Protein AF-A0A6N2U8P3-F1 (afdb_monomer_lite)

Foldseek 3Di:
DPPPDFADDPRDTPPVLLVVLLVLLLVVQCVVVVDDSVVSNVLLCPDPLNVVSRVPHVVSSVDDSLVSNLVSVQRVQVVVVVPDPDPKDKAKKKAKALDAPQQDDFDDDPFAFLQGTFGKIWSRQVVRLCNQPVPHQKMKIWMWIFIDDPPFQEAEDAFPAPVSLVNSLCRRVVHHDDGQKYKFFHCDPVSVVLSVCVNVVNDDNVRSCVVRVPDDGDIMMTGDDPVNSVRIHTDDMDMHGDPPD

Structure (mmCIF, N/CA/C/O backbone):
data_AF-A0A6N2U8P3-F1
#
_entry.id   AF-A0A6N2U8P3-F1
#
loop_
_atom_site.group_PDB
_atom_site.id
_atom_site.type_symbol
_atom_site.label_atom_id
_atom_site.label_alt_id
_atom_site.label_comp_id
_atom_site.label_asym_id
_atom_site.label_entity_id
_atom_site.label_seq_id
_atom_site.pdbx_PDB_ins_code
_atom_site.Cartn_x
_atom_site.Cartn_y
_atom_site.Cartn_z
_atom_site.occupancy
_atom_site.B_iso_or_equiv
_atom_site.auth_seq_id
_atom_site.auth_comp_id
_atom_site.auth_asym_id
_atom_site.auth_atom_id
_atom_site.pdbx_PDB_model_num
ATOM 1 N N . MET A 1 1 ? 20.144 24.584 -14.882 1.00 43.03 1 MET A N 1
ATOM 2 C CA . MET A 1 1 ? 20.633 25.348 -13.713 1.00 43.03 1 MET A CA 1
ATOM 3 C C . MET A 1 1 ? 19.587 25.212 -12.625 1.00 43.03 1 MET A C 1
ATOM 5 O O . MET A 1 1 ? 18.437 25.532 -12.898 1.00 43.03 1 MET A O 1
ATOM 9 N N . MET A 1 2 ? 19.937 24.685 -11.449 1.00 50.03 2 MET A N 1
ATOM 10 C CA . MET A 1 2 ? 19.060 24.809 -10.280 1.00 50.03 2 MET A CA 1
ATOM 11 C C . MET A 1 2 ? 18.906 26.307 -9.996 1.00 50.03 2 MET A C 1
ATOM 13 O O . MET A 1 2 ? 19.908 27.004 -9.877 1.00 50.03 2 MET A O 1
ATOM 17 N N . SER A 1 3 ? 17.675 26.816 -10.004 1.00 53.84 3 SER A N 1
ATOM 18 C CA . SER A 1 3 ? 17.395 28.207 -9.643 1.00 53.84 3 SER A CA 1
ATOM 19 C C . SER A 1 3 ? 17.841 28.468 -8.205 1.00 53.84 3 SER A C 1
ATOM 21 O O . SER A 1 3 ? 17.646 27.579 -7.379 1.00 53.84 3 SER A O 1
ATOM 23 N N . ASP A 1 4 ? 18.299 29.681 -7.882 1.00 66.94 4 ASP A N 1
ATOM 24 C CA . ASP A 1 4 ? 18.553 30.174 -6.511 1.00 66.94 4 ASP A CA 1
ATOM 25 C C . ASP A 1 4 ? 17.250 30.334 -5.691 1.00 66.94 4 ASP A C 1
ATOM 27 O O . ASP A 1 4 ? 16.990 31.351 -5.044 1.00 66.94 4 ASP A O 1
ATOM 31 N N . LYS A 1 5 ? 16.358 29.344 -5.755 1.00 83.94 5 LYS A N 1
ATOM 32 C CA . LYS A 1 5 ? 15.083 29.344 -5.048 1.00 83.94 5 LYS A CA 1
ATOM 33 C C . LYS A 1 5 ? 15.359 29.014 -3.587 1.00 83.94 5 LYS A C 1
ATOM 35 O O . LYS A 1 5 ? 15.960 27.990 -3.267 1.00 83.94 5 LYS A O 1
ATOM 40 N N . LYS A 1 6 ? 14.929 29.906 -2.701 1.00 91.50 6 LYS A N 1
ATOM 41 C CA . LYS A 1 6 ? 15.032 29.714 -1.258 1.00 91.50 6 LYS A CA 1
ATOM 42 C C . LYS A 1 6 ? 13.763 29.044 -0.743 1.00 91.50 6 LYS A C 1
ATOM 44 O O . LYS A 1 6 ? 12.667 29.527 -1.022 1.00 91.50 6 LYS A O 1
ATOM 49 N N . TYR A 1 7 ? 13.916 27.967 0.015 1.00 92.94 7 TYR A N 1
ATOM 50 C CA . TYR A 1 7 ? 12.819 27.243 0.653 1.00 92.94 7 TYR A CA 1
ATOM 51 C C . TYR A 1 7 ? 12.840 27.497 2.158 1.00 92.94 7 TYR A C 1
ATOM 53 O O . TYR A 1 7 ? 13.886 27.378 2.798 1.00 92.94 7 TYR A O 1
ATOM 61 N N . LEU A 1 8 ? 1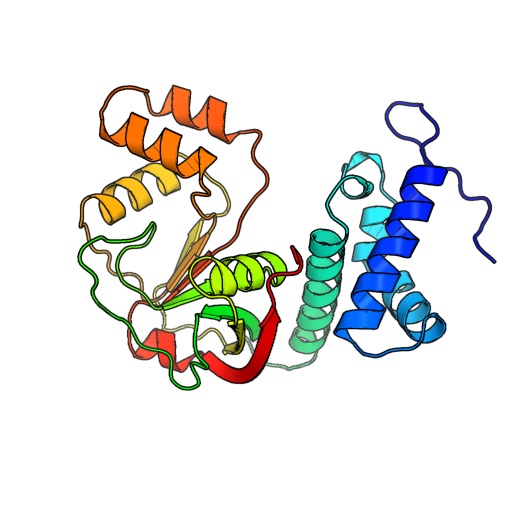1.687 27.862 2.721 1.00 92.88 8 LEU A N 1
ATOM 62 C CA . LEU A 1 8 ? 11.542 28.191 4.137 1.00 92.88 8 LEU A CA 1
ATOM 63 C C . LEU A 1 8 ? 10.530 27.259 4.800 1.00 92.88 8 LEU A C 1
ATOM 65 O O . LEU A 1 8 ? 9.499 26.976 4.208 1.00 92.88 8 LEU A O 1
ATOM 69 N N . PHE A 1 9 ? 10.797 26.828 6.030 1.00 90.69 9 PHE A N 1
ATOM 70 C CA . PHE A 1 9 ? 9.829 26.127 6.876 1.00 90.69 9 PHE A CA 1
ATOM 71 C C . PHE A 1 9 ? 9.933 26.668 8.297 1.00 90.69 9 PHE A C 1
ATOM 73 O O . PHE A 1 9 ? 11.033 26.722 8.860 1.00 90.69 9 PHE A O 1
ATOM 80 N N . ASN A 1 10 ? 8.817 27.130 8.869 1.00 90.81 10 ASN A N 1
ATOM 81 C CA . ASN A 1 10 ? 8.803 27.811 10.172 1.00 90.81 10 ASN A CA 1
ATOM 82 C C . ASN A 1 10 ? 9.857 28.939 10.276 1.00 90.81 10 ASN A C 1
ATOM 84 O O . ASN A 1 10 ? 10.543 29.093 11.288 1.00 90.81 10 ASN A O 1
ATOM 88 N N . GLY A 1 11 ? 10.042 29.697 9.188 1.00 89.19 11 GLY A N 1
ATOM 89 C CA . GLY A 1 11 ? 11.006 30.802 9.101 1.00 89.19 11 GLY A CA 1
ATOM 90 C C . GLY A 1 11 ? 12.484 30.396 8.999 1.00 89.19 11 GLY A C 1
ATOM 91 O O . GLY A 1 11 ? 13.342 31.275 8.922 1.00 89.19 11 GLY A O 1
ATOM 92 N N . LYS A 1 12 ? 12.806 29.096 8.973 1.00 92.38 12 LYS A N 1
ATOM 93 C CA . LYS A 1 12 ? 14.173 28.585 8.786 1.00 92.38 12 LYS A CA 1
ATOM 94 C C . LYS A 1 12 ? 14.427 28.230 7.327 1.00 92.38 12 LYS A C 1
ATOM 96 O O . LYS A 1 12 ? 13.545 27.702 6.659 1.00 92.38 12 LYS A O 1
ATOM 101 N N . ASP A 1 13 ? 15.641 28.498 6.855 1.00 95.19 13 ASP A N 1
ATOM 102 C CA . ASP A 1 13 ? 16.089 28.078 5.527 1.00 95.19 13 ASP A CA 1
ATOM 103 C C . ASP A 1 13 ? 16.345 26.570 5.503 1.00 95.19 13 ASP A C 1
ATOM 105 O O . ASP A 1 13 ? 17.192 26.070 6.244 1.00 95.19 13 ASP A O 1
ATOM 109 N N . ILE A 1 14 ? 15.600 25.867 4.655 1.00 94.88 14 ILE A N 1
ATOM 110 C CA . ILE A 1 14 ? 15.698 24.419 4.444 1.00 94.88 14 ILE A CA 1
ATOM 111 C C . ILE A 1 14 ? 16.038 24.083 2.989 1.00 94.88 14 ILE A C 1
ATOM 113 O O . ILE A 1 14 ? 15.803 22.967 2.527 1.00 94.88 14 ILE A O 1
ATOM 117 N N . SER A 1 15 ? 16.589 25.041 2.238 1.00 94.44 15 SER A N 1
ATOM 118 C CA . SER A 1 15 ? 16.830 24.877 0.801 1.00 94.44 15 SER A CA 1
ATOM 119 C C . SER A 1 15 ? 17.694 23.658 0.495 1.00 94.44 15 SER A C 1
ATOM 121 O O . SER A 1 15 ? 17.372 22.889 -0.406 1.00 94.44 15 SER A O 1
ATOM 123 N N . ILE A 1 16 ? 18.744 23.425 1.289 1.00 92.94 16 ILE A N 1
ATOM 124 C CA . ILE A 1 16 ? 19.610 22.252 1.128 1.00 92.94 16 ILE A CA 1
ATOM 125 C C . ILE A 1 16 ? 18.844 20.935 1.310 1.00 92.94 16 ILE A C 1
ATOM 127 O O . ILE A 1 16 ? 19.039 20.019 0.517 1.00 92.94 16 ILE A O 1
ATOM 131 N N . ASN A 1 17 ? 17.940 20.851 2.291 1.00 93.31 17 ASN A N 1
ATOM 132 C CA . ASN A 1 17 ? 17.121 19.663 2.529 1.00 93.31 17 ASN A CA 1
ATOM 133 C C . ASN A 1 17 ? 16.214 19.384 1.331 1.00 93.31 17 ASN A C 1
ATOM 135 O O . ASN A 1 17 ? 16.187 18.263 0.836 1.00 93.31 17 ASN A O 1
ATOM 139 N N . VAL A 1 18 ? 15.547 20.418 0.816 1.00 94.06 18 VAL A N 1
ATOM 140 C CA . VAL A 1 18 ? 14.675 20.298 -0.359 1.00 94.06 18 VAL A CA 1
ATOM 141 C C . VAL A 1 18 ? 15.472 19.872 -1.598 1.00 94.06 18 VAL A C 1
ATOM 143 O O . VAL A 1 18 ? 15.042 18.975 -2.319 1.00 94.06 18 VAL A O 1
ATOM 146 N N . TYR A 1 19 ? 16.660 20.440 -1.839 1.00 94.06 19 TYR A N 1
ATOM 147 C CA . TYR A 1 19 ? 17.504 20.039 -2.975 1.00 94.06 19 TYR A CA 1
ATOM 148 C C . TYR A 1 19 ? 18.013 18.603 -2.869 1.00 94.06 19 TYR A C 1
ATOM 150 O O . TYR A 1 19 ? 18.023 17.883 -3.872 1.00 94.06 19 TYR A O 1
ATOM 158 N N . VAL A 1 20 ? 18.421 18.178 -1.671 1.00 93.75 20 VAL A N 1
ATOM 159 C CA . VAL A 1 20 ? 18.810 16.788 -1.416 1.00 93.75 20 VAL A CA 1
ATOM 160 C C . VAL A 1 20 ? 17.623 15.862 -1.666 1.00 93.75 20 VAL A C 1
ATOM 162 O O . VAL A 1 20 ? 17.788 14.881 -2.386 1.00 93.75 20 VAL A O 1
ATOM 165 N N . GLN A 1 21 ? 16.432 16.211 -1.172 1.00 95.56 21 GLN A N 1
ATOM 166 C CA . GLN A 1 21 ? 15.219 15.420 -1.369 1.00 95.56 21 GLN A CA 1
ATOM 167 C C . GLN A 1 21 ? 14.867 15.273 -2.853 1.00 95.56 21 GLN A C 1
ATOM 169 O O . GLN A 1 21 ? 14.666 14.155 -3.318 1.00 95.56 21 GLN A O 1
ATOM 174 N N . ILE A 1 22 ? 14.863 16.373 -3.618 1.00 95.69 22 ILE A N 1
ATOM 175 C CA . ILE A 1 22 ? 14.613 16.348 -5.070 1.00 95.69 22 ILE A CA 1
ATOM 176 C C . ILE A 1 22 ? 15.577 15.382 -5.757 1.00 95.69 22 ILE A C 1
ATOM 178 O O . ILE A 1 22 ? 15.149 14.547 -6.550 1.00 95.69 22 ILE A O 1
ATOM 182 N N . ARG A 1 23 ? 16.875 15.475 -5.447 1.00 95.81 23 ARG A N 1
ATOM 183 C CA . ARG A 1 23 ? 17.887 14.602 -6.049 1.00 95.81 23 ARG A CA 1
ATOM 184 C C . ARG A 1 23 ? 17.637 13.134 -5.705 1.00 95.81 23 ARG A C 1
ATOM 186 O O . ARG A 1 23 ? 17.746 12.291 -6.587 1.00 95.81 23 ARG A O 1
ATOM 193 N N . THR A 1 24 ? 17.301 12.830 -4.455 1.00 96.75 24 THR A N 1
ATOM 194 C CA . THR A 1 24 ? 17.041 11.448 -4.040 1.00 96.75 24 THR A CA 1
ATOM 195 C C . THR A 1 24 ? 15.785 10.887 -4.705 1.00 96.75 24 THR A C 1
ATOM 197 O O . THR A 1 24 ? 15.822 9.769 -5.201 1.00 96.75 24 THR A O 1
ATOM 200 N N . VAL A 1 25 ? 14.707 11.669 -4.820 1.00 97.00 25 VAL A N 1
ATOM 201 C CA . VAL A 1 25 ? 13.492 11.250 -5.544 1.00 97.00 25 VAL A CA 1
ATOM 202 C C . VAL A 1 25 ? 13.787 11.007 -7.027 1.00 97.00 25 VAL A C 1
ATOM 204 O O . VAL A 1 25 ? 13.335 10.013 -7.589 1.00 97.00 25 VAL A O 1
ATOM 207 N N . VAL A 1 26 ? 14.595 11.863 -7.661 1.00 97.19 26 VAL A N 1
ATOM 208 C CA . VAL A 1 26 ? 15.036 11.661 -9.052 1.00 97.19 26 VAL A CA 1
ATOM 209 C C . VAL A 1 26 ? 15.805 10.348 -9.207 1.00 97.19 26 VAL A C 1
ATOM 211 O O . VAL A 1 26 ? 15.548 9.630 -10.170 1.00 97.19 26 VAL A O 1
ATOM 214 N N . ASN A 1 27 ? 16.686 9.994 -8.267 1.00 96.62 27 ASN A N 1
ATOM 215 C CA . ASN A 1 27 ? 17.394 8.710 -8.306 1.00 96.62 27 ASN A CA 1
ATOM 216 C C . ASN A 1 27 ? 16.420 7.522 -8.241 1.00 96.62 27 ASN A C 1
ATOM 218 O O . ASN A 1 27 ? 16.509 6.628 -9.079 1.00 96.62 27 ASN A O 1
ATOM 222 N N . VAL A 1 28 ? 15.430 7.564 -7.341 1.00 95.44 28 VAL A N 1
ATOM 223 C CA . VAL A 1 28 ? 14.387 6.523 -7.253 1.00 95.44 28 VAL A CA 1
ATOM 224 C C . VAL A 1 28 ? 13.604 6.413 -8.570 1.00 95.44 28 VAL A C 1
ATOM 226 O O . VAL A 1 28 ? 13.308 5.317 -9.048 1.00 95.44 28 VAL A O 1
ATOM 229 N N . ILE A 1 29 ? 13.288 7.542 -9.214 1.00 95.81 29 ILE A N 1
ATOM 230 C CA . ILE A 1 29 ? 12.624 7.550 -10.527 1.00 95.81 29 ILE A CA 1
ATOM 231 C C . ILE A 1 29 ? 13.526 6.930 -11.601 1.00 95.81 29 ILE A C 1
ATOM 233 O O . ILE A 1 29 ? 13.036 6.140 -12.412 1.00 95.81 29 ILE A O 1
ATOM 237 N N . MET A 1 30 ? 14.821 7.260 -11.622 1.00 96.25 30 MET A N 1
ATOM 238 C CA . MET A 1 30 ? 15.787 6.680 -12.564 1.00 96.25 30 MET A CA 1
ATOM 239 C C . MET A 1 30 ? 15.846 5.160 -12.425 1.00 96.25 30 MET A C 1
ATOM 241 O O . MET A 1 30 ? 15.696 4.460 -13.423 1.00 96.25 30 MET A O 1
ATOM 245 N N . GLU A 1 31 ? 15.992 4.656 -11.201 1.00 92.12 31 GLU A N 1
ATOM 246 C CA . GLU A 1 31 ? 16.051 3.222 -10.902 1.00 92.12 31 GLU A CA 1
ATOM 247 C C . GLU A 1 31 ? 14.779 2.502 -11.367 1.00 92.12 31 GLU A C 1
ATOM 249 O O . GLU A 1 31 ? 14.839 1.520 -12.109 1.00 92.12 31 GLU A O 1
ATOM 254 N N . ARG A 1 32 ? 13.601 3.033 -11.023 1.00 89.31 32 ARG A N 1
ATOM 255 C CA . ARG A 1 32 ? 12.315 2.390 -11.343 1.00 89.31 32 ARG A CA 1
ATOM 256 C C . ARG A 1 32 ? 11.929 2.467 -12.820 1.00 89.31 32 ARG A C 1
ATOM 258 O O . ARG A 1 32 ? 11.156 1.638 -13.296 1.00 89.31 32 ARG A O 1
ATOM 265 N N . THR A 1 33 ? 12.420 3.467 -13.551 1.00 90.31 33 THR A N 1
ATOM 266 C CA . THR A 1 33 ? 12.067 3.675 -14.971 1.00 90.31 33 THR A CA 1
ATOM 267 C C . THR A 1 33 ? 13.179 3.314 -15.944 1.00 90.31 33 THR A C 1
ATOM 269 O O . THR A 1 33 ? 12.930 3.308 -17.150 1.00 90.31 33 THR A O 1
ATOM 272 N N . GLN A 1 34 ? 14.384 3.028 -15.441 1.00 91.81 34 GLN A N 1
ATOM 273 C CA . GLN A 1 34 ? 15.601 2.825 -16.232 1.00 91.81 34 GLN A CA 1
ATOM 274 C C . GLN A 1 34 ? 15.910 4.018 -17.160 1.00 91.81 34 GLN A C 1
ATOM 276 O O . GLN A 1 34 ? 16.474 3.859 -18.243 1.00 91.81 34 GLN A O 1
ATOM 281 N N . LYS A 1 35 ? 15.505 5.228 -16.751 1.00 93.56 35 LYS A N 1
ATOM 282 C CA . LYS A 1 35 ? 15.729 6.478 -17.488 1.00 93.56 35 LYS A CA 1
ATOM 283 C C . LYS A 1 35 ? 17.039 7.138 -17.094 1.00 93.56 35 LYS A C 1
ATOM 285 O O . LYS A 1 35 ? 17.529 6.985 -15.976 1.00 93.56 35 LYS A O 1
ATOM 290 N N . THR A 1 36 ? 17.579 7.940 -18.004 1.00 96.88 36 THR A N 1
ATOM 291 C CA . THR A 1 36 ? 18.720 8.803 -17.696 1.00 96.88 36 THR A CA 1
ATOM 292 C C . THR A 1 36 ? 18.334 9.880 -16.681 1.00 96.88 36 THR A C 1
ATOM 294 O O . THR A 1 36 ? 17.165 10.243 -16.542 1.00 96.88 36 THR A O 1
ATOM 297 N N . PHE A 1 37 ? 19.334 10.455 -16.008 1.00 95.00 37 PHE A N 1
ATOM 298 C CA . PHE A 1 37 ? 19.124 11.570 -15.081 1.00 95.00 37 PHE A CA 1
ATOM 299 C C . PHE A 1 37 ? 18.359 12.733 -15.724 1.00 95.00 37 PHE A C 1
ATOM 301 O O . PHE A 1 37 ? 17.442 13.274 -15.116 1.00 95.00 37 PHE A O 1
ATOM 308 N N . MET A 1 38 ? 18.701 13.096 -16.965 1.00 95.06 38 MET A N 1
ATOM 309 C CA . MET A 1 38 ? 18.046 14.208 -17.660 1.00 95.06 38 MET A CA 1
ATOM 310 C C . MET A 1 38 ? 16.566 13.930 -17.919 1.00 95.06 38 MET A C 1
ATOM 312 O O . MET A 1 38 ? 15.737 14.783 -17.619 1.00 95.06 38 MET A O 1
ATOM 316 N N . GLU A 1 39 ? 16.231 12.734 -18.401 1.00 95.50 39 GLU A N 1
ATOM 317 C CA . GLU A 1 39 ? 14.837 12.344 -18.626 1.00 95.50 39 GLU A CA 1
ATOM 318 C C . GLU A 1 39 ? 14.050 12.266 -17.311 1.00 95.50 39 GLU A C 1
ATOM 320 O O . GLU A 1 39 ? 12.898 12.685 -17.264 1.00 95.50 39 GLU A O 1
ATOM 325 N N . ALA A 1 40 ? 14.657 11.740 -16.239 1.00 96.25 40 ALA A N 1
ATOM 326 C CA . ALA A 1 40 ? 14.021 11.632 -14.927 1.00 96.25 40 ALA A CA 1
ATOM 327 C C . ALA A 1 40 ? 13.747 13.011 -14.301 1.00 96.25 40 ALA A C 1
ATOM 329 O O . ALA A 1 40 ? 12.667 13.235 -13.756 1.00 96.25 40 ALA A O 1
ATOM 330 N N . VAL A 1 41 ? 14.690 13.952 -14.418 1.00 95.31 41 VAL A N 1
ATOM 331 C CA . VAL A 1 41 ? 14.500 15.346 -13.986 1.00 95.31 41 VAL A CA 1
ATOM 332 C C . VAL A 1 41 ? 13.386 16.014 -14.778 1.00 95.31 41 VAL A C 1
ATOM 334 O O . VAL A 1 41 ? 12.523 16.644 -14.174 1.00 95.31 41 VAL A O 1
ATOM 337 N N . GLU A 1 42 ? 13.393 15.872 -16.103 1.00 94.81 42 GLU A N 1
ATOM 338 C CA . GLU A 1 42 ? 12.392 16.479 -16.984 1.00 94.81 42 GLU A CA 1
ATOM 339 C C . GLU A 1 42 ? 10.979 16.025 -16.601 1.00 94.81 42 GLU A C 1
ATOM 341 O O . GLU A 1 42 ? 10.122 16.852 -16.290 1.00 94.81 42 GLU A O 1
ATOM 346 N N . ILE A 1 43 ? 10.749 14.711 -16.493 1.00 94.38 43 ILE A N 1
ATOM 347 C CA . ILE A 1 43 ? 9.425 14.207 -16.111 1.00 94.38 43 ILE A CA 1
ATOM 348 C C . ILE A 1 43 ? 9.056 14.564 -14.667 1.00 94.38 43 ILE A C 1
ATOM 350 O O . ILE A 1 43 ? 7.884 14.807 -14.380 1.00 94.38 43 ILE A O 1
ATOM 354 N N . PHE A 1 44 ? 10.011 14.593 -13.739 1.00 96.44 44 PHE A N 1
ATOM 355 C CA . PHE A 1 44 ? 9.689 14.913 -12.354 1.00 96.44 44 PHE A CA 1
ATOM 356 C C . PHE A 1 44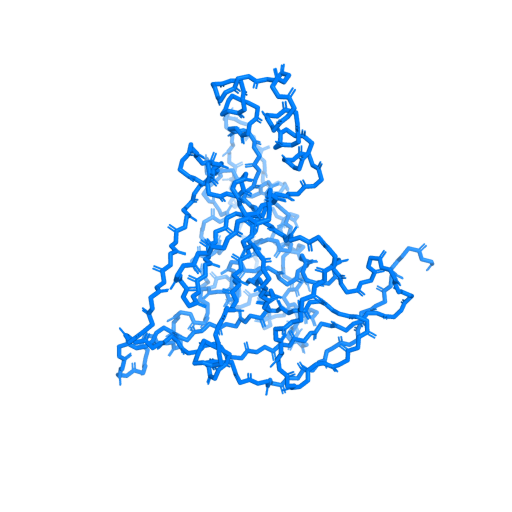 ? 9.327 16.391 -12.199 1.00 96.44 44 PHE A C 1
ATOM 358 O O . PHE A 1 44 ? 8.341 16.703 -11.541 1.00 96.44 44 PHE A O 1
ATOM 365 N N . TYR A 1 45 ? 10.058 17.303 -12.840 1.00 95.06 45 TYR A N 1
ATOM 366 C CA . TYR A 1 45 ? 9.851 18.747 -12.679 1.00 95.06 45 TYR A CA 1
ATOM 367 C C . TYR A 1 45 ? 8.510 19.229 -13.243 1.00 95.06 45 TYR A C 1
ATOM 369 O O . TYR A 1 45 ? 7.952 20.199 -12.731 1.00 95.06 45 TYR A O 1
ATOM 377 N N . ASP A 1 46 ? 7.968 18.521 -14.233 1.00 93.31 46 ASP A N 1
ATOM 378 C CA . ASP A 1 46 ? 6.647 18.802 -14.802 1.00 93.31 46 ASP A CA 1
ATOM 379 C C . ASP A 1 46 ? 5.477 18.279 -13.946 1.00 93.31 46 ASP A C 1
ATOM 381 O O . ASP A 1 46 ? 4.318 18.553 -14.258 1.00 93.31 46 ASP A O 1
ATOM 385 N N . SER A 1 47 ? 5.754 17.529 -12.874 1.00 94.88 47 SER A N 1
ATOM 386 C CA . SER A 1 47 ? 4.720 16.901 -12.043 1.00 94.88 47 SER A CA 1
ATOM 387 C C . SER A 1 47 ? 4.116 17.836 -10.991 1.00 94.88 47 SER A C 1
ATOM 389 O O . SER A 1 47 ? 4.771 18.735 -10.454 1.00 94.88 47 SER A O 1
ATOM 391 N N . GLU A 1 48 ? 2.858 17.595 -10.638 1.00 94.19 48 GLU A N 1
ATOM 392 C CA . GLU A 1 48 ? 2.204 18.182 -9.469 1.00 94.19 48 GLU A CA 1
ATOM 393 C C . GLU A 1 48 ? 2.888 17.744 -8.169 1.00 94.19 48 GLU A C 1
ATOM 395 O O . GLU A 1 48 ? 3.039 18.547 -7.253 1.00 94.19 48 GLU A O 1
ATOM 400 N N . THR A 1 49 ? 3.401 16.518 -8.115 1.00 94.81 49 THR A N 1
ATOM 401 C CA . THR A 1 49 ? 4.181 15.983 -6.993 1.00 94.81 49 THR A CA 1
ATOM 402 C C . THR A 1 49 ? 5.414 16.841 -6.711 1.00 94.81 49 THR A C 1
ATOM 404 O O . THR A 1 49 ? 5.676 17.198 -5.560 1.00 94.81 49 THR A O 1
ATOM 407 N N . TYR A 1 50 ? 6.147 17.249 -7.750 1.00 96.00 50 TYR A N 1
ATOM 408 C CA . TYR A 1 50 ? 7.266 18.179 -7.605 1.00 96.00 50 TYR A CA 1
ATOM 409 C C . TYR A 1 50 ? 6.811 19.540 -7.072 1.00 96.00 50 TYR A C 1
ATOM 411 O O . TYR A 1 50 ? 7.460 20.090 -6.179 1.00 96.00 50 TYR A O 1
ATOM 419 N N . LYS A 1 51 ? 5.674 20.067 -7.546 1.00 93.81 51 LYS A N 1
ATOM 420 C CA . LYS A 1 51 ? 5.110 21.311 -6.998 1.00 93.81 51 LYS A CA 1
ATOM 421 C C . LYS A 1 51 ? 4.772 21.144 -5.520 1.00 93.81 51 LYS A C 1
ATOM 423 O O . LYS A 1 51 ? 5.230 21.948 -4.720 1.00 93.81 51 LYS A O 1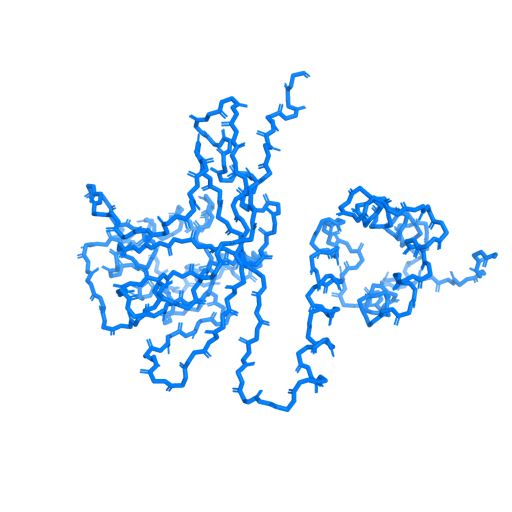
ATOM 428 N N . GLN A 1 52 ? 4.085 20.076 -5.120 1.00 93.50 52 GLN A N 1
ATOM 429 C CA . GLN A 1 52 ? 3.788 19.806 -3.708 1.00 93.50 52 GLN A CA 1
ATOM 430 C C . GLN A 1 52 ? 5.059 19.708 -2.858 1.00 93.50 52 GLN A C 1
ATOM 432 O O . GLN A 1 52 ? 5.092 20.252 -1.757 1.00 93.50 52 GLN A O 1
ATOM 437 N N . LEU A 1 53 ? 6.133 19.096 -3.368 1.00 93.06 53 LEU A N 1
ATOM 438 C CA . LEU A 1 53 ? 7.414 19.005 -2.657 1.00 93.06 53 LEU A CA 1
ATOM 439 C C . LEU A 1 53 ? 8.016 20.391 -2.390 1.00 93.06 53 LEU A C 1
ATOM 441 O O . LEU A 1 53 ? 8.627 20.621 -1.347 1.00 93.06 53 LEU A O 1
ATOM 445 N N . GLN A 1 54 ? 7.816 21.339 -3.305 1.00 92.81 54 GLN A N 1
ATOM 446 C CA . GLN A 1 54 ? 8.262 22.722 -3.140 1.00 92.81 54 GLN A CA 1
ATOM 447 C C . GLN A 1 54 ? 7.421 23.526 -2.132 1.00 92.81 54 GLN A C 1
ATOM 449 O O . GLN A 1 54 ? 7.884 24.572 -1.669 1.00 92.81 54 GLN A O 1
ATOM 454 N N . HIS A 1 55 ? 6.206 23.078 -1.802 1.00 92.31 55 HIS A N 1
ATOM 455 C CA . HIS A 1 55 ? 5.286 23.748 -0.877 1.00 92.31 55 HIS A CA 1
ATOM 456 C C . HIS A 1 55 ? 5.585 23.344 0.571 1.00 92.31 55 HIS A C 1
ATOM 458 O O . HIS A 1 55 ? 4.799 22.678 1.229 1.00 92.31 55 HIS A O 1
ATOM 464 N N . THR A 1 56 ? 6.730 23.786 1.078 1.00 89.69 56 THR A N 1
ATOM 465 C CA . THR A 1 56 ? 7.356 23.345 2.338 1.00 89.69 56 THR A CA 1
ATOM 466 C C . THR A 1 56 ? 6.465 23.280 3.583 1.00 89.69 56 THR A C 1
ATOM 468 O O . THR A 1 56 ? 6.702 22.443 4.453 1.00 89.69 56 THR A O 1
ATOM 471 N N . GLU A 1 57 ? 5.442 24.128 3.684 1.00 87.69 57 GLU A N 1
ATOM 472 C CA . GLU A 1 57 ? 4.502 24.156 4.814 1.00 87.69 57 GLU A CA 1
ATOM 473 C C . GLU A 1 57 ? 3.608 22.903 4.901 1.00 87.69 57 GLU A C 1
ATOM 475 O O . GLU A 1 57 ? 3.054 22.622 5.960 1.00 87.69 57 GLU A O 1
ATOM 480 N N . ASN A 1 58 ? 3.490 22.112 3.826 1.00 86.44 58 ASN A N 1
ATOM 481 C CA . ASN A 1 58 ? 2.759 20.838 3.848 1.00 86.44 58 ASN A CA 1
ATOM 482 C C . ASN A 1 58 ? 3.567 19.673 4.457 1.00 86.44 58 ASN A C 1
ATOM 484 O O . ASN A 1 58 ? 3.022 18.586 4.621 1.00 86.44 58 ASN A O 1
ATOM 488 N N . GLY A 1 59 ? 4.857 19.872 4.760 1.00 86.69 59 GLY A N 1
ATOM 489 C CA . GLY A 1 59 ? 5.742 18.840 5.312 1.00 86.69 59 GLY A CA 1
ATOM 490 C C . GLY A 1 59 ? 6.151 17.724 4.340 1.00 86.69 59 GLY A C 1
ATOM 491 O O . GLY A 1 59 ? 6.993 16.906 4.696 1.00 86.69 59 GLY A O 1
ATOM 492 N N . PHE A 1 60 ? 5.644 17.707 3.105 1.00 88.88 60 PHE A N 1
ATOM 493 C CA . PHE A 1 60 ? 5.873 16.636 2.126 1.00 88.88 60 PHE A CA 1
ATOM 494 C C . PHE A 1 60 ? 7.354 16.461 1.758 1.00 88.88 60 PHE A C 1
ATOM 496 O O . PHE A 1 60 ? 7.811 15.355 1.498 1.00 88.88 60 PHE A O 1
ATOM 503 N N . TRP A 1 61 ? 8.139 17.540 1.810 1.00 91.81 61 TRP A N 1
ATOM 504 C CA . TRP A 1 61 ? 9.594 17.509 1.612 1.00 91.81 61 TRP A CA 1
ATOM 505 C C . TRP A 1 61 ? 10.355 16.672 2.654 1.00 91.81 61 TRP A C 1
ATOM 507 O O . TRP A 1 61 ? 11.511 16.331 2.412 1.00 91.81 61 TRP A O 1
ATOM 517 N N . ALA A 1 62 ? 9.743 16.387 3.806 1.00 89.94 62 ALA A N 1
ATOM 518 C CA . ALA A 1 62 ? 10.331 15.596 4.882 1.00 89.94 62 ALA A CA 1
ATOM 519 C C . ALA A 1 62 ? 9.919 14.112 4.837 1.00 89.94 62 ALA A C 1
ATOM 521 O O . ALA A 1 62 ? 10.423 13.325 5.636 1.00 89.94 62 ALA A O 1
ATOM 522 N N . GLU A 1 63 ? 9.021 13.729 3.925 1.00 91.44 63 GLU A N 1
ATOM 523 C CA . GLU A 1 63 ? 8.624 12.334 3.719 1.00 91.44 63 GLU A CA 1
ATOM 524 C C . GLU A 1 63 ? 9.740 11.516 3.052 1.00 91.44 63 GLU A C 1
ATOM 526 O O . GLU A 1 63 ? 10.714 12.056 2.513 1.00 91.44 63 GLU A O 1
ATOM 531 N N . SER A 1 64 ? 9.609 10.186 3.062 1.00 90.06 64 SER A N 1
ATOM 532 C CA . SER A 1 64 ? 10.608 9.331 2.418 1.00 90.06 64 SER A CA 1
ATOM 533 C C . SER A 1 64 ? 10.656 9.571 0.898 1.00 90.06 64 SER A C 1
ATOM 535 O O . SER A 1 64 ? 9.617 9.792 0.268 1.00 90.06 64 SER A O 1
ATOM 537 N N . PRO A 1 65 ? 11.843 9.504 0.269 1.00 92.31 65 PRO A N 1
ATOM 538 C CA . PRO A 1 65 ? 11.966 9.634 -1.182 1.00 92.31 65 PRO A CA 1
ATOM 539 C C . PRO A 1 65 ? 11.100 8.629 -1.952 1.00 92.31 65 PRO A C 1
ATOM 541 O O . PRO A 1 65 ? 10.515 8.986 -2.972 1.00 92.31 65 PRO A O 1
ATOM 544 N N . ASP A 1 66 ? 10.965 7.404 -1.436 1.00 88.69 66 ASP A N 1
ATOM 545 C CA . ASP A 1 66 ? 10.096 6.370 -2.000 1.00 88.69 66 ASP A CA 1
ATOM 546 C C . ASP A 1 66 ? 8.620 6.742 -1.964 1.00 88.69 66 ASP A C 1
ATOM 548 O O . ASP A 1 66 ? 7.919 6.510 -2.946 1.00 88.69 66 ASP A O 1
ATOM 552 N N . TYR A 1 67 ? 8.146 7.330 -0.861 1.00 87.19 67 TYR A N 1
ATOM 553 C CA . TYR A 1 67 ? 6.762 7.780 -0.762 1.00 87.19 67 TYR A CA 1
ATOM 554 C C . TYR A 1 67 ? 6.478 8.880 -1.784 1.00 87.19 67 TYR A C 1
ATOM 556 O O . TYR A 1 67 ? 5.500 8.809 -2.521 1.00 87.19 67 TYR A O 1
ATOM 564 N N . ILE A 1 68 ? 7.374 9.861 -1.895 1.00 93.12 68 ILE A N 1
ATOM 565 C CA . ILE A 1 68 ? 7.237 10.934 -2.885 1.00 93.12 68 ILE A CA 1
ATOM 566 C C . ILE A 1 68 ? 7.273 10.366 -4.312 1.00 93.12 68 ILE A C 1
ATOM 568 O O . ILE A 1 68 ? 6.494 10.790 -5.164 1.00 93.12 68 ILE A O 1
ATOM 572 N N . ALA A 1 69 ? 8.149 9.396 -4.587 1.00 93.56 69 ALA A N 1
ATOM 573 C CA . ALA A 1 69 ? 8.190 8.727 -5.882 1.00 93.56 69 ALA A CA 1
ATOM 574 C C . ALA A 1 69 ? 6.889 7.951 -6.166 1.00 93.56 69 ALA A C 1
ATOM 576 O O . ALA A 1 69 ? 6.386 8.017 -7.287 1.00 93.56 69 ALA A O 1
ATOM 577 N N . ASP A 1 70 ? 6.316 7.260 -5.175 1.00 88.25 70 ASP A N 1
ATOM 578 C CA . ASP A 1 70 ? 5.016 6.583 -5.296 1.00 88.25 70 ASP A CA 1
ATOM 579 C C . ASP A 1 70 ? 3.900 7.579 -5.664 1.00 88.25 70 ASP A C 1
ATOM 581 O O . ASP A 1 70 ? 3.130 7.310 -6.590 1.00 88.25 70 ASP A O 1
ATOM 585 N N . GLU A 1 71 ? 3.849 8.753 -5.022 1.00 90.12 71 GLU A N 1
ATOM 586 C CA . GLU A 1 71 ? 2.903 9.825 -5.379 1.00 90.12 71 GLU A CA 1
ATOM 587 C C . GLU A 1 71 ? 3.102 10.306 -6.826 1.00 90.12 71 GLU A C 1
ATOM 589 O O . GLU A 1 71 ? 2.129 10.418 -7.578 1.00 90.12 71 GLU A O 1
ATOM 594 N N . PHE A 1 72 ? 4.356 10.493 -7.255 1.00 93.75 72 PHE A N 1
ATOM 595 C CA . PHE A 1 72 ? 4.691 10.867 -8.633 1.00 93.75 72 PHE A CA 1
ATOM 596 C C . PHE A 1 72 ? 4.187 9.838 -9.654 1.00 93.75 72 PHE A C 1
ATOM 598 O O . PHE A 1 72 ? 3.581 10.198 -10.669 1.00 93.75 72 PHE A O 1
ATOM 605 N N . PHE A 1 73 ? 4.406 8.545 -9.408 1.00 89.88 73 PHE A N 1
ATOM 606 C CA . PHE A 1 73 ? 3.911 7.505 -10.310 1.00 89.88 73 PHE A CA 1
ATOM 607 C C . PHE A 1 73 ? 2.381 7.414 -10.294 1.00 89.88 73 PHE A C 1
ATOM 609 O O . PHE A 1 73 ? 1.786 7.197 -11.355 1.00 89.88 73 PHE A O 1
ATOM 616 N N . ARG A 1 74 ? 1.733 7.634 -9.142 1.00 83.69 74 ARG A N 1
ATOM 617 C CA . ARG A 1 74 ? 0.266 7.649 -9.033 1.00 83.69 74 ARG A CA 1
ATOM 618 C C . ARG A 1 74 ? -0.347 8.802 -9.824 1.00 83.69 74 ARG A C 1
ATOM 620 O O . ARG A 1 74 ? -1.300 8.590 -10.573 1.00 83.69 74 ARG A O 1
ATOM 627 N N . GLU A 1 75 ? 0.224 9.999 -9.721 1.00 87.56 75 GLU A N 1
ATOM 628 C CA . GLU A 1 75 ? -0.160 11.161 -10.528 1.00 87.56 75 GLU A CA 1
ATOM 629 C C . GLU A 1 75 ? -0.121 10.833 -12.029 1.00 87.56 75 GLU A C 1
ATOM 631 O O . GLU A 1 75 ? -1.115 10.999 -12.738 1.00 87.56 75 GLU A O 1
ATOM 636 N N . ARG A 1 76 ? 0.996 10.266 -12.501 1.00 84.19 76 ARG A N 1
ATOM 637 C CA . ARG A 1 76 ? 1.184 9.900 -13.914 1.00 84.19 76 ARG A CA 1
ATOM 638 C C . ARG A 1 76 ? 0.203 8.827 -14.394 1.00 84.19 76 ARG A C 1
ATOM 640 O O . ARG A 1 76 ? -0.165 8.828 -15.570 1.00 84.19 76 ARG A O 1
ATOM 647 N N . MET A 1 77 ? -0.211 7.908 -13.520 1.00 72.06 77 MET A N 1
ATOM 648 C CA . MET A 1 77 ? -1.254 6.923 -13.830 1.00 72.06 77 MET A CA 1
ATOM 649 C C . MET A 1 77 ? -2.624 7.590 -13.959 1.00 72.06 77 MET A C 1
ATOM 651 O O . MET A 1 77 ? -3.322 7.357 -14.946 1.00 72.06 77 MET A O 1
ATOM 655 N N . ASN A 1 78 ? -2.977 8.479 -13.031 1.00 67.56 78 ASN A N 1
ATOM 656 C CA . ASN A 1 78 ? -4.245 9.207 -13.070 1.00 67.56 78 ASN A CA 1
ATOM 657 C C . ASN A 1 78 ? -4.386 10.063 -14.340 1.00 67.56 78 ASN A C 1
ATOM 659 O O . ASN A 1 78 ? -5.467 10.104 -14.933 1.00 67.56 78 ASN A O 1
ATOM 663 N N . ASP A 1 79 ? -3.303 10.686 -14.810 1.00 66.81 79 ASP A N 1
ATOM 664 C CA . ASP A 1 79 ? -3.304 11.438 -16.072 1.00 66.81 79 ASP A CA 1
ATOM 665 C C . ASP A 1 79 ? -3.528 10.543 -17.298 1.00 66.81 79 ASP A C 1
ATOM 667 O O . ASP A 1 79 ? -4.207 10.942 -18.245 1.00 66.81 79 ASP A O 1
ATOM 671 N N . ARG A 1 80 ? -3.015 9.305 -17.291 1.00 60.16 80 ARG A N 1
ATOM 672 C CA . ARG A 1 80 ? -3.311 8.323 -18.350 1.00 60.16 80 ARG A CA 1
ATOM 673 C C . ARG A 1 80 ? -4.770 7.874 -18.317 1.00 60.16 80 ARG A C 1
ATOM 675 O O . ARG A 1 80 ? -5.372 7.747 -19.381 1.00 60.16 80 ARG A O 1
ATOM 682 N N . CYS A 1 81 ? -5.334 7.673 -17.126 1.00 51.94 81 CYS A N 1
ATOM 683 C CA . CYS A 1 81 ? -6.722 7.241 -16.948 1.00 51.94 81 CYS A CA 1
ATOM 684 C C . CYS A 1 81 ? -7.721 8.313 -17.393 1.00 51.94 81 CYS A C 1
ATOM 686 O O . CYS A 1 81 ? -8.695 7.997 -18.067 1.00 51.94 81 CYS A O 1
ATOM 688 N N . ARG A 1 82 ? -7.454 9.595 -17.102 1.00 54.91 82 ARG A N 1
ATOM 689 C CA . ARG A 1 82 ? -8.302 10.724 -17.536 1.00 54.91 82 ARG A CA 1
ATOM 690 C C . ARG A 1 82 ? -8.422 10.859 -19.057 1.00 54.91 82 ARG A C 1
ATOM 692 O O . ARG A 1 82 ? -9.406 11.414 -19.533 1.00 54.91 82 ARG A O 1
ATOM 699 N N . ASN A 1 83 ? -7.447 10.347 -19.810 1.00 51.22 83 ASN A N 1
ATOM 700 C CA . ASN A 1 83 ? -7.428 10.405 -21.274 1.00 51.22 83 ASN A CA 1
ATOM 701 C C . ASN A 1 83 ? -8.165 9.233 -21.950 1.00 51.22 83 ASN A C 1
ATOM 703 O O . ASN A 1 83 ? -8.263 9.209 -23.178 1.00 51.22 83 ASN A O 1
ATOM 707 N N . LYS A 1 84 ? -8.684 8.266 -21.181 1.00 51.94 84 LYS A N 1
ATOM 708 C CA . LYS A 1 84 ? -9.554 7.195 -21.678 1.00 51.94 84 LYS A CA 1
ATOM 709 C C . LYS A 1 84 ? -11.000 7.530 -21.299 1.00 51.94 84 LYS A C 1
ATOM 711 O O . LYS A 1 84 ? -11.338 7.598 -20.123 1.00 51.94 84 LYS A O 1
ATOM 716 N N . GLU A 1 85 ? -11.867 7.748 -22.286 1.00 44.16 85 GLU A N 1
ATOM 717 C CA . GLU A 1 85 ? -13.310 7.882 -22.049 1.00 44.16 85 GLU A CA 1
ATOM 718 C C . GLU A 1 85 ? -13.869 6.557 -21.499 1.00 44.16 85 GLU A C 1
ATOM 720 O O . GLU A 1 85 ? -14.094 5.600 -22.239 1.00 44.16 85 GLU A O 1
ATOM 725 N N . GLY A 1 86 ? -14.066 6.480 -20.183 1.00 49.94 86 GLY A N 1
ATOM 726 C CA . GLY A 1 86 ? -14.654 5.322 -19.516 1.00 49.94 86 GLY A CA 1
ATOM 727 C C . GLY A 1 86 ? -14.581 5.460 -17.999 1.00 49.94 86 GLY A C 1
ATOM 728 O O . GLY A 1 86 ? -13.531 5.735 -17.441 1.00 49.94 86 GLY A O 1
ATOM 729 N N . ASN A 1 87 ? -15.711 5.271 -17.326 1.00 51.59 87 ASN A N 1
ATOM 730 C CA . ASN A 1 87 ? -15.940 5.549 -15.903 1.00 51.59 87 ASN A CA 1
ATOM 731 C C . ASN A 1 87 ? -15.248 4.558 -14.929 1.00 51.59 87 ASN A C 1
ATOM 733 O O . ASN A 1 87 ? -15.747 4.350 -13.826 1.00 51.59 87 ASN A O 1
ATOM 737 N N . ASN A 1 88 ? -14.149 3.913 -15.339 1.00 58.78 88 ASN A N 1
ATOM 738 C CA . ASN A 1 88 ? -13.439 2.907 -14.548 1.00 58.78 88 ASN A CA 1
ATOM 739 C C . ASN A 1 88 ? -12.089 3.462 -14.091 1.00 58.78 88 ASN A C 1
ATOM 741 O O . ASN A 1 88 ? -11.273 3.883 -14.909 1.00 58.78 88 ASN A O 1
ATOM 745 N N . MET A 1 89 ? -11.846 3.441 -12.782 1.00 66.25 89 MET A N 1
ATOM 746 C CA . MET A 1 89 ? -10.544 3.794 -12.226 1.00 66.25 89 MET A CA 1
ATOM 747 C C . MET A 1 89 ? -9.560 2.649 -12.506 1.00 66.25 89 MET A C 1
ATOM 749 O O . MET A 1 89 ? -9.791 1.519 -12.071 1.00 66.25 89 MET A O 1
ATOM 753 N N . GLU A 1 90 ? -8.493 2.929 -13.259 1.00 80.50 90 GLU A N 1
ATOM 754 C CA . GLU A 1 90 ? -7.361 2.010 -13.433 1.00 80.50 90 GLU A CA 1
ATOM 755 C C . GLU A 1 90 ? -6.266 2.384 -12.419 1.00 80.50 90 GLU A C 1
ATOM 757 O O . GLU A 1 90 ? -5.913 3.556 -12.268 1.00 80.50 90 GLU A O 1
ATOM 762 N N . LYS A 1 91 ? -5.728 1.395 -11.702 1.00 88.88 91 LYS A N 1
ATOM 763 C CA . LYS A 1 91 ? -4.654 1.579 -10.713 1.00 88.88 91 LYS A CA 1
ATOM 764 C C . LYS A 1 91 ? -3.606 0.478 -10.857 1.00 88.88 91 LYS A C 1
ATOM 766 O O . LYS A 1 91 ? -3.925 -0.630 -11.277 1.00 88.88 91 LYS A O 1
ATOM 771 N N . ILE A 1 92 ? -2.366 0.757 -10.458 1.00 92.75 92 ILE A N 1
ATOM 772 C CA . ILE A 1 92 ? -1.337 -0.279 -10.299 1.00 92.75 92 ILE A CA 1
ATOM 773 C C . ILE A 1 92 ? -1.302 -0.717 -8.840 1.00 92.75 92 ILE A C 1
ATOM 775 O O . ILE A 1 92 ? -1.170 0.116 -7.944 1.00 92.75 92 ILE A O 1
ATOM 779 N N . LEU A 1 93 ? -1.403 -2.025 -8.620 1.00 96.12 93 LEU A N 1
ATOM 780 C CA . LEU A 1 93 ? -1.351 -2.637 -7.301 1.00 96.12 93 LEU A CA 1
ATOM 781 C C . LEU A 1 93 ? -0.185 -3.614 -7.195 1.00 96.12 93 LEU A C 1
ATOM 783 O O . LEU A 1 93 ? 0.143 -4.334 -8.137 1.00 96.12 93 LEU A O 1
ATOM 787 N N . TYR A 1 94 ? 0.402 -3.660 -6.006 1.00 96.94 94 TYR A N 1
ATOM 788 C CA . TYR A 1 94 ? 1.555 -4.475 -5.668 1.00 96.94 94 TYR A CA 1
ATOM 789 C C . TYR A 1 94 ? 1.199 -5.514 -4.608 1.00 96.94 94 TYR A C 1
ATOM 791 O O . TYR A 1 94 ? 0.544 -5.200 -3.612 1.00 96.94 94 TYR A O 1
ATOM 799 N N . HIS A 1 95 ? 1.678 -6.740 -4.788 1.00 97.12 95 HIS A N 1
ATOM 800 C CA . HIS A 1 95 ? 1.573 -7.825 -3.818 1.00 97.12 95 HIS A CA 1
ATOM 801 C C . HIS A 1 95 ? 2.953 -8.432 -3.564 1.00 97.12 95 HIS A C 1
ATOM 803 O O . HIS A 1 95 ? 3.572 -8.993 -4.470 1.00 97.12 95 HIS A O 1
ATOM 809 N N . GLY A 1 96 ? 3.416 -8.338 -2.320 1.00 96.38 96 GLY A N 1
ATOM 810 C CA . GLY A 1 96 ? 4.632 -9.010 -1.877 1.00 96.38 96 GLY A CA 1
ATOM 811 C C . GLY A 1 96 ? 4.367 -10.463 -1.504 1.00 96.38 96 GLY A C 1
ATOM 812 O O . GLY A 1 96 ? 3.453 -10.742 -0.726 1.00 96.38 96 GLY A O 1
ATOM 813 N N . SER A 1 97 ? 5.171 -11.377 -2.040 1.00 95.06 97 SER A N 1
ATOM 814 C CA . SER A 1 97 ? 5.094 -12.816 -1.770 1.00 95.06 97 SER A CA 1
ATOM 815 C C . SER A 1 97 ? 6.475 -13.460 -1.885 1.00 95.06 97 SER A C 1
ATOM 817 O O . SER A 1 97 ? 7.349 -12.916 -2.547 1.00 95.06 97 SER A O 1
ATOM 819 N N . SER A 1 98 ? 6.664 -14.646 -1.310 1.00 94.31 98 SER A N 1
ATOM 820 C CA . SER A 1 98 ? 7.862 -15.471 -1.532 1.00 94.31 98 SER A CA 1
ATOM 821 C C . SER A 1 98 ? 7.851 -16.205 -2.882 1.00 94.31 98 SER A C 1
ATOM 823 O O . SER A 1 98 ? 8.751 -16.984 -3.183 1.00 94.31 98 SER A O 1
ATOM 825 N N . MET A 1 99 ? 6.820 -15.990 -3.702 1.00 94.88 99 MET A N 1
ATOM 826 C CA . MET A 1 99 ? 6.683 -16.587 -5.028 1.00 94.88 99 MET A CA 1
ATOM 827 C C . MET A 1 99 ? 6.016 -15.629 -6.014 1.00 94.88 99 MET A C 1
ATOM 829 O O . MET A 1 99 ? 5.285 -14.712 -5.627 1.00 94.88 99 MET A O 1
ATOM 833 N N . ILE A 1 100 ? 6.209 -15.905 -7.303 1.00 97.50 100 ILE A N 1
ATOM 834 C CA . ILE A 1 100 ? 5.417 -15.297 -8.369 1.00 97.50 100 ILE A CA 1
ATOM 835 C C . ILE A 1 100 ? 3.973 -15.787 -8.235 1.00 97.50 100 ILE A C 1
ATOM 837 O O . ILE A 1 100 ? 3.704 -16.988 -8.216 1.00 97.50 100 ILE A O 1
ATOM 841 N N . VAL A 1 101 ? 3.046 -14.843 -8.151 1.00 97.44 101 VAL A N 1
ATOM 842 C CA . VAL A 1 101 ? 1.606 -15.075 -8.100 1.00 97.44 101 VAL A CA 1
ATOM 843 C C . VAL A 1 101 ? 1.031 -14.462 -9.369 1.00 97.44 101 VAL A C 1
ATOM 845 O O . VAL A 1 101 ? 0.793 -13.266 -9.414 1.00 97.44 101 VAL A O 1
ATOM 848 N N . SER A 1 102 ? 0.866 -15.248 -10.433 1.00 97.12 102 SER A N 1
ATOM 849 C CA . SER A 1 102 ? 0.185 -14.778 -11.652 1.00 97.12 102 SER A CA 1
ATOM 850 C C . SER A 1 102 ? -1.334 -14.945 -11.582 1.00 97.12 102 SER A C 1
ATOM 852 O O . SER A 1 102 ? -2.061 -14.263 -12.299 1.00 97.12 102 SER A O 1
ATOM 854 N N . GLU A 1 103 ? -1.815 -15.817 -10.695 1.00 96.44 103 GLU A N 1
ATOM 855 C CA . GLU A 1 103 ? -3.233 -16.094 -10.468 1.00 96.44 103 GLU A CA 1
ATOM 856 C C . GLU A 1 103 ? -3.572 -15.823 -8.990 1.00 96.44 103 GLU A C 1
ATOM 858 O O . GLU A 1 103 ? -3.285 -16.656 -8.125 1.00 96.44 103 GLU A O 1
ATOM 863 N N . PRO A 1 104 ? -4.135 -14.642 -8.664 1.00 96.31 104 PRO A N 1
ATOM 864 C CA . PRO A 1 104 ? -4.553 -14.306 -7.308 1.00 96.31 104 PRO A CA 1
ATOM 865 C C . PRO A 1 104 ? -5.599 -15.274 -6.755 1.00 96.31 104 PRO A C 1
ATOM 867 O O . PRO A 1 104 ? -6.574 -15.605 -7.429 1.00 96.31 104 PRO A O 1
ATOM 870 N N . GLU A 1 105 ? -5.460 -15.654 -5.486 1.00 95.62 105 GLU A N 1
ATOM 871 C CA . GLU A 1 105 ? -6.434 -16.508 -4.807 1.00 95.62 105 GLU A CA 1
ATOM 872 C C . GLU A 1 105 ? -6.640 -16.129 -3.338 1.00 95.62 105 GLU A C 1
ATOM 874 O O . GLU A 1 105 ? -5.753 -15.602 -2.662 1.00 95.62 105 GLU A O 1
ATOM 879 N N . ILE A 1 106 ? -7.836 -16.427 -2.825 1.00 95.00 106 ILE A N 1
ATOM 880 C CA . ILE A 1 106 ? -8.191 -16.201 -1.422 1.00 95.00 106 ILE A CA 1
ATOM 881 C C . ILE A 1 106 ? -7.922 -17.480 -0.640 1.00 95.00 106 ILE A C 1
ATOM 883 O O . ILE A 1 106 ? -8.639 -18.475 -0.768 1.00 95.00 106 ILE A O 1
ATOM 887 N N . ARG A 1 107 ? -6.903 -17.439 0.219 1.00 89.81 107 ARG A N 1
ATOM 888 C CA . ARG A 1 107 ? -6.530 -18.559 1.087 1.00 89.81 107 ARG A CA 1
ATOM 889 C C . ARG A 1 107 ? -7.038 -18.329 2.506 1.00 89.81 107 ARG A C 1
ATOM 891 O O . ARG A 1 107 ? -6.758 -17.299 3.120 1.00 89.81 107 ARG A O 1
ATOM 898 N N . LYS A 1 108 ? -7.734 -19.322 3.063 1.00 87.56 108 LYS A N 1
ATOM 899 C CA . LYS A 1 108 ? -8.082 -19.329 4.489 1.00 87.56 108 LYS A CA 1
ATOM 900 C C . LYS A 1 108 ? -6.893 -19.825 5.303 1.00 87.56 108 LYS A C 1
ATOM 902 O O . LYS A 1 108 ? -6.485 -20.975 5.175 1.00 87.56 108 LYS A O 1
ATOM 907 N N . ALA A 1 109 ? -6.353 -18.946 6.136 1.00 85.69 109 ALA A N 1
ATOM 908 C CA . ALA A 1 109 ? -5.317 -19.262 7.112 1.00 85.69 109 ALA A CA 1
ATOM 909 C C . ALA A 1 109 ? -5.919 -19.437 8.516 1.00 85.69 109 ALA A C 1
ATOM 911 O O . ALA A 1 109 ? -7.096 -19.146 8.735 1.00 85.69 109 ALA A O 1
ATOM 912 N N . ARG A 1 110 ? -5.099 -19.880 9.479 1.00 84.19 110 ARG A N 1
ATOM 913 C CA . ARG A 1 110 ? -5.509 -20.059 10.884 1.00 84.19 110 ARG A CA 1
ATOM 914 C C . ARG A 1 110 ? -6.017 -18.765 11.527 1.00 84.19 110 ARG A C 1
ATOM 916 O O . ARG A 1 110 ? -6.952 -18.820 12.315 1.00 84.19 110 ARG A O 1
ATOM 923 N N . TYR A 1 111 ? -5.396 -17.639 11.188 1.00 84.38 111 TYR A N 1
ATOM 924 C CA . TYR A 1 111 ? -5.729 -16.315 11.704 1.00 84.38 111 TYR A CA 1
ATOM 925 C C . TYR A 1 111 ? -6.158 -15.403 10.554 1.00 84.38 111 TYR A C 1
ATOM 927 O O . TYR A 1 111 ? -5.653 -15.526 9.433 1.00 84.38 111 TYR A O 1
ATOM 935 N N . THR A 1 112 ? -7.111 -14.521 10.830 1.00 86.06 112 THR A N 1
ATOM 936 C CA . THR A 1 112 ? -7.570 -13.476 9.915 1.00 86.06 112 THR A CA 1
ATOM 937 C C . THR A 1 112 ? -6.653 -12.256 9.983 1.00 86.06 112 THR A C 1
ATOM 939 O O . THR A 1 112 ? -5.997 -12.010 10.993 1.00 86.06 112 THR A O 1
ATOM 942 N N . LYS A 1 113 ? -6.586 -11.497 8.886 1.00 90.50 113 LYS A N 1
ATOM 943 C CA . LYS A 1 113 ? -5.890 -10.204 8.830 1.00 90.50 113 LYS A CA 1
ATOM 944 C C . LYS A 1 113 ? -6.867 -9.064 9.149 1.00 90.50 113 LYS A C 1
ATOM 946 O O . LYS A 1 113 ? -8.034 -9.316 9.449 1.00 90.50 113 LYS A O 1
ATOM 951 N N . ASP A 1 114 ? -6.402 -7.820 9.030 1.00 92.31 114 ASP A N 1
ATOM 952 C CA . ASP A 1 114 ? -7.181 -6.591 9.265 1.00 92.31 114 ASP A CA 1
ATOM 953 C C . ASP A 1 114 ? -8.558 -6.606 8.601 1.00 92.31 114 ASP A C 1
ATOM 955 O O . ASP A 1 114 ? -9.537 -6.187 9.202 1.00 92.31 114 ASP A O 1
ATOM 959 N N . PHE A 1 115 ? -8.643 -7.131 7.380 1.00 95.75 115 PHE A N 1
ATOM 960 C CA . PHE A 1 115 ? -9.887 -7.216 6.611 1.00 95.75 115 PHE A CA 1
ATOM 961 C C . PHE A 1 115 ? -10.342 -8.669 6.394 1.00 95.75 115 PHE A C 1
ATOM 963 O O . PHE A 1 115 ? -10.902 -8.982 5.361 1.00 95.75 115 PHE A O 1
ATOM 970 N N . SER A 1 116 ? -10.068 -9.586 7.326 1.00 94.19 116 SER A N 1
ATOM 971 C CA . SER A 1 116 ? -10.401 -11.021 7.222 1.00 94.19 116 SER A CA 1
ATOM 972 C C . SER A 1 116 ? -9.522 -11.806 6.225 1.00 94.19 116 SER A C 1
ATOM 974 O O . SER A 1 116 ? -8.305 -11.611 6.180 1.00 94.19 116 SER A O 1
ATOM 976 N N . TRP A 1 117 ? -10.078 -12.803 5.523 1.00 94.75 117 TRP A N 1
ATOM 977 C CA . TRP A 1 117 ? -9.350 -13.599 4.529 1.00 94.75 117 TRP A CA 1
ATOM 978 C C . TRP A 1 117 ? -9.580 -13.024 3.141 1.00 94.75 117 TRP A C 1
ATOM 980 O O . TRP A 1 117 ? -10.691 -13.092 2.631 1.00 94.75 117 TRP A O 1
ATOM 990 N N . GLY A 1 118 ? -8.509 -12.563 2.511 1.00 95.81 118 GLY A N 1
ATOM 991 C CA . GLY A 1 118 ? -8.547 -11.999 1.172 1.00 95.81 118 GLY A CA 1
ATOM 992 C C . GLY A 1 118 ? -7.192 -12.102 0.487 1.00 95.81 118 GLY A C 1
ATOM 993 O O . GLY A 1 118 ? -6.197 -12.506 1.099 1.00 95.81 118 GLY A O 1
ATOM 994 N N . PHE A 1 119 ? -7.151 -11.711 -0.781 1.00 97.44 119 PHE A N 1
ATOM 995 C CA . PHE A 1 119 ? -5.900 -11.420 -1.473 1.00 97.44 119 PHE A CA 1
ATOM 996 C C . PHE A 1 119 ? -5.533 -9.958 -1.211 1.00 97.44 119 PHE A C 1
ATOM 998 O O . PHE A 1 119 ? -6.355 -9.082 -1.456 1.00 97.44 119 PHE A O 1
ATOM 1005 N N . TYR A 1 120 ? -4.349 -9.695 -0.660 1.00 97.00 120 TYR A N 1
ATOM 1006 C CA . TYR A 1 120 ? -3.959 -8.357 -0.202 1.00 97.00 120 TYR A CA 1
ATOM 1007 C C . TYR A 1 120 ? -2.932 -7.740 -1.135 1.00 97.00 120 TYR A C 1
ATOM 1009 O O . TYR A 1 120 ? -1.870 -8.323 -1.356 1.00 97.00 120 TYR A O 1
ATOM 1017 N N . CYS A 1 121 ? -3.221 -6.531 -1.591 1.00 97.38 121 CYS A N 1
ATOM 1018 C CA . CYS A 1 121 ? -2.311 -5.697 -2.352 1.00 97.38 121 CYS A CA 1
ATOM 1019 C C . CYS A 1 121 ? -2.134 -4.335 -1.672 1.00 97.38 121 CYS A C 1
ATOM 1021 O O . CYS A 1 121 ? -2.776 -4.007 -0.671 1.00 97.38 121 CYS A O 1
ATOM 1023 N N . THR A 1 122 ? -1.272 -3.510 -2.248 1.00 95.56 122 THR A N 1
ATOM 1024 C CA . THR A 1 122 ? -1.101 -2.112 -1.874 1.00 95.56 122 THR A CA 1
ATOM 1025 C C . THR A 1 122 ? -0.698 -1.275 -3.084 1.00 95.56 122 THR A C 1
ATOM 1027 O O . THR A 1 122 ? -0.088 -1.786 -4.013 1.00 95.56 122 THR A O 1
ATOM 1030 N N . GLU A 1 123 ? -1.011 0.016 -3.079 1.00 92.31 123 GLU A N 1
ATOM 1031 C CA . GLU A 1 123 ? -0.463 0.990 -4.026 1.00 92.31 123 GLU A CA 1
ATOM 1032 C C . GLU A 1 123 ? 0.983 1.391 -3.682 1.00 92.31 123 GLU A C 1
ATOM 1034 O O . GLU A 1 123 ? 1.658 2.023 -4.489 1.00 92.31 123 GLU A O 1
ATOM 1039 N N . ARG A 1 124 ? 1.470 1.037 -2.483 1.00 90.12 124 ARG A N 1
ATOM 1040 C CA . ARG A 1 124 ? 2.803 1.408 -1.992 1.00 90.12 124 ARG A CA 1
ATOM 1041 C C . ARG A 1 124 ? 3.816 0.338 -2.342 1.00 90.12 124 ARG A C 1
ATOM 1043 O O . ARG A 1 124 ? 3.858 -0.718 -1.706 1.00 90.12 124 ARG A O 1
ATOM 1050 N N . ARG A 1 125 ? 4.663 0.626 -3.323 1.00 91.31 125 ARG A N 1
ATOM 1051 C CA . ARG A 1 125 ? 5.626 -0.343 -3.848 1.00 91.31 125 ARG A CA 1
ATOM 1052 C C . ARG A 1 125 ? 6.568 -0.850 -2.756 1.00 91.31 125 ARG A C 1
ATOM 1054 O O . ARG A 1 125 ? 6.644 -2.056 -2.537 1.00 91.31 125 ARG A O 1
ATOM 1061 N N . LYS A 1 126 ? 7.207 0.066 -2.019 1.00 88.75 126 LYS A N 1
ATOM 1062 C CA . LYS A 1 126 ? 8.183 -0.285 -0.972 1.00 88.75 126 LYS A CA 1
ATOM 1063 C C . LYS A 1 126 ? 7.563 -1.140 0.133 1.00 88.75 126 LYS A C 1
ATOM 1065 O O . LYS A 1 126 ? 8.189 -2.059 0.644 1.00 88.75 126 LYS A O 1
ATOM 1070 N N . GLN A 1 127 ? 6.295 -0.885 0.455 1.00 91.06 127 GLN A N 1
ATOM 1071 C CA . GLN A 1 127 ? 5.559 -1.683 1.431 1.00 91.06 127 GLN A CA 1
ATOM 1072 C C . GLN A 1 127 ? 5.392 -3.136 0.956 1.00 91.06 127 GLN A C 1
ATOM 1074 O O . GLN A 1 127 ? 5.598 -4.062 1.738 1.00 91.06 127 GLN A O 1
ATOM 1079 N N . ALA A 1 128 ? 5.053 -3.348 -0.319 1.00 94.19 128 ALA A N 1
ATOM 1080 C CA . ALA A 1 128 ? 4.960 -4.686 -0.895 1.00 94.19 128 ALA A CA 1
ATOM 1081 C C . ALA A 1 128 ? 6.331 -5.371 -1.039 1.00 94.19 128 ALA A C 1
ATOM 1083 O O . ALA A 1 128 ? 6.419 -6.577 -0.824 1.00 94.19 128 ALA A O 1
ATOM 1084 N N . GLU A 1 129 ? 7.401 -4.627 -1.332 1.00 93.12 129 GLU A N 1
ATOM 1085 C CA . GLU A 1 129 ? 8.775 -5.154 -1.307 1.00 93.12 129 GLU A CA 1
ATOM 1086 C C . GLU A 1 129 ? 9.111 -5.703 0.088 1.00 93.12 129 GLU A C 1
ATOM 1088 O O . GLU A 1 129 ? 9.444 -6.881 0.211 1.00 93.12 129 GLU A O 1
ATOM 1093 N N . THR A 1 130 ? 8.885 -4.922 1.154 1.00 90.81 130 THR A N 1
ATOM 1094 C CA . THR A 1 130 ? 9.072 -5.378 2.545 1.00 90.81 130 THR A CA 1
ATOM 1095 C C . THR A 1 130 ? 8.215 -6.602 2.880 1.00 90.81 130 THR A C 1
ATOM 1097 O O . THR A 1 130 ? 8.660 -7.499 3.595 1.00 90.81 130 THR A O 1
ATOM 1100 N N . TRP A 1 131 ? 6.978 -6.676 2.379 1.00 91.88 131 TRP A N 1
ATOM 1101 C CA . TRP A 1 131 ? 6.137 -7.863 2.570 1.00 91.88 131 TRP A CA 1
ATOM 1102 C C . TRP A 1 131 ? 6.722 -9.114 1.908 1.00 91.88 131 TRP A C 1
ATOM 1104 O O . TRP A 1 131 ? 6.556 -10.206 2.449 1.00 91.88 131 TRP A O 1
ATOM 1114 N N . SER A 1 132 ? 7.383 -8.965 0.758 1.00 93.62 132 SER A N 1
ATOM 1115 C CA . SER A 1 132 ? 7.891 -10.088 -0.036 1.00 93.62 132 SER A CA 1
ATOM 1116 C C . SER A 1 132 ? 9.084 -10.804 0.605 1.00 93.62 132 SER A C 1
ATOM 1118 O O . SER A 1 132 ? 9.163 -12.029 0.522 1.00 93.62 132 SER A O 1
ATOM 1120 N N . ILE A 1 133 ? 9.946 -10.061 1.304 1.00 91.56 133 ILE A N 1
ATOM 1121 C CA . ILE A 1 133 ? 11.180 -10.575 1.926 1.00 91.56 133 ILE A CA 1
ATOM 1122 C C . ILE A 1 133 ? 11.031 -10.898 3.419 1.00 91.56 133 ILE A C 1
ATOM 1124 O O . ILE A 1 133 ? 11.885 -11.549 4.005 1.00 91.56 133 ILE A O 1
ATOM 1128 N N . ARG A 1 134 ? 9.911 -10.519 4.056 1.00 84.94 134 ARG A N 1
ATOM 1129 C CA . ARG A 1 134 ? 9.695 -10.664 5.514 1.00 84.94 134 ARG A CA 1
ATOM 1130 C C . ARG A 1 134 ? 10.019 -12.061 6.070 1.00 84.94 134 ARG A C 1
ATOM 1132 O O . ARG A 1 134 ? 10.377 -12.194 7.238 1.00 84.94 134 ARG A O 1
ATOM 1139 N N . HIS A 1 135 ? 9.835 -13.102 5.260 1.00 82.44 135 HIS A N 1
ATOM 1140 C CA . HIS A 1 135 ? 10.077 -14.495 5.638 1.00 82.44 135 HIS A CA 1
ATOM 1141 C C . HIS A 1 135 ? 10.825 -15.285 4.550 1.00 82.44 135 HIS A C 1
ATOM 1143 O O . HIS A 1 135 ? 10.667 -16.504 4.472 1.00 82.44 135 HIS A O 1
ATOM 1149 N N . SER A 1 136 ? 11.570 -14.605 3.675 1.00 83.75 136 SER A N 1
ATOM 1150 C CA . SER A 1 136 ? 12.260 -15.223 2.539 1.00 83.75 136 SER A CA 1
ATOM 1151 C C . SER A 1 136 ? 13.481 -14.399 2.143 1.00 83.75 136 SER A C 1
ATOM 1153 O O . SER A 1 136 ? 13.366 -13.187 2.027 1.00 83.75 136 SER A O 1
ATOM 1155 N N . GLU A 1 137 ? 14.612 -15.055 1.872 1.00 82.94 137 GLU A N 1
ATOM 1156 C CA . GLU A 1 137 ? 15.820 -14.403 1.327 1.00 82.94 137 GLU A CA 1
ATOM 1157 C C . GLU A 1 137 ? 15.551 -13.772 -0.049 1.00 82.94 137 GLU A C 1
ATOM 1159 O O . GLU A 1 137 ? 16.087 -12.720 -0.387 1.00 82.94 137 GLU A O 1
ATOM 1164 N N . ILE A 1 138 ? 14.687 -14.420 -0.838 1.00 90.75 138 ILE A N 1
ATOM 1165 C CA . ILE A 1 138 ? 14.236 -13.936 -2.143 1.00 90.75 138 ILE A CA 1
ATOM 1166 C C . ILE A 1 138 ? 12.730 -13.710 -2.078 1.00 90.75 138 ILE A C 1
ATOM 1168 O O . ILE A 1 138 ? 11.947 -14.646 -1.867 1.00 90.75 138 ILE A O 1
ATOM 1172 N N . GLY A 1 139 ? 12.329 -12.458 -2.252 1.00 95.44 139 GLY A N 1
ATOM 1173 C CA . GLY A 1 139 ? 10.945 -12.036 -2.391 1.00 95.44 139 GLY A CA 1
ATOM 1174 C C . GLY A 1 139 ? 10.589 -11.756 -3.847 1.00 95.44 139 GLY A C 1
ATOM 1175 O O . GLY A 1 139 ? 11.445 -11.528 -4.697 1.00 95.44 139 GLY A O 1
ATOM 1176 N N . TYR A 1 140 ? 9.294 -11.747 -4.139 1.00 96.69 140 TYR A N 1
ATOM 1177 C CA . TYR A 1 140 ? 8.750 -11.305 -5.414 1.00 96.69 140 TYR A CA 1
ATOM 1178 C C . TYR A 1 140 ? 7.715 -10.210 -5.193 1.00 96.69 140 TYR A C 1
ATOM 1180 O O . TYR A 1 140 ? 6.723 -10.376 -4.470 1.00 96.69 140 TYR A O 1
ATOM 1188 N N . LEU A 1 141 ? 7.925 -9.100 -5.888 1.00 97.19 141 LEU A N 1
ATOM 1189 C CA . LEU A 1 141 ? 6.960 -8.033 -6.047 1.00 97.19 141 LEU A CA 1
ATOM 1190 C C . LEU A 1 141 ? 6.080 -8.335 -7.261 1.00 97.19 141 LEU A C 1
ATOM 1192 O O . LEU A 1 141 ? 6.494 -8.170 -8.407 1.00 97.19 141 LEU A O 1
ATOM 1196 N N . ASN A 1 142 ? 4.848 -8.765 -7.014 1.00 97.94 142 ASN A N 1
ATOM 1197 C CA . ASN A 1 142 ? 3.866 -9.048 -8.056 1.00 97.94 142 ASN A CA 1
ATOM 1198 C C . ASN A 1 142 ? 3.076 -7.779 -8.379 1.00 97.94 142 ASN A C 1
ATOM 1200 O O . ASN A 1 142 ? 2.543 -7.141 -7.470 1.00 97.94 142 ASN A O 1
ATOM 1204 N N . ILE A 1 143 ? 2.998 -7.421 -9.659 1.00 97.19 143 ILE A N 1
ATOM 1205 C CA . ILE A 1 143 ? 2.411 -6.163 -10.130 1.00 97.19 143 ILE A CA 1
ATOM 1206 C C . ILE A 1 143 ? 1.163 -6.461 -10.952 1.00 97.19 143 ILE A C 1
ATOM 1208 O O . ILE A 1 143 ? 1.211 -7.245 -11.903 1.00 97.19 143 ILE A O 1
ATOM 1212 N N . TYR A 1 144 ? 0.070 -5.789 -10.608 1.00 96.88 144 TYR A N 1
ATOM 1213 C CA . TYR A 1 144 ? -1.230 -5.953 -11.241 1.00 96.88 144 TYR A CA 1
ATOM 1214 C C . TYR A 1 144 ? -1.775 -4.622 -11.736 1.00 96.88 144 TYR A C 1
ATOM 1216 O O . TYR A 1 144 ? -1.631 -3.596 -11.068 1.00 96.88 144 TYR A O 1
ATOM 1224 N N . GLU A 1 145 ? -2.467 -4.658 -12.868 1.00 95.12 145 GLU A N 1
ATOM 1225 C CA . GLU A 1 145 ? -3.425 -3.622 -13.229 1.00 95.12 145 GLU A CA 1
ATOM 1226 C C . GLU A 1 145 ? -4.757 -3.950 -12.552 1.00 95.12 145 GLU A C 1
ATOM 1228 O O . GLU A 1 145 ? -5.299 -5.043 -12.713 1.00 95.12 145 GLU A O 1
ATOM 1233 N N . PHE A 1 146 ? -5.285 -3.011 -11.778 1.00 94.56 146 PHE A N 1
ATOM 1234 C CA . PHE A 1 146 ? -6.606 -3.098 -11.177 1.00 94.56 146 PHE A CA 1
ATOM 1235 C C . PHE A 1 146 ? -7.568 -2.204 -11.942 1.00 94.56 146 PHE A C 1
ATOM 1237 O O . PHE A 1 146 ? -7.320 -1.005 -12.072 1.00 94.56 146 PHE A O 1
ATOM 1244 N N . ARG A 1 147 ? -8.674 -2.779 -12.420 1.00 92.56 147 ARG A N 1
ATOM 1245 C CA . ARG A 1 147 ? -9.768 -2.030 -13.048 1.00 92.56 147 ARG A CA 1
ATOM 1246 C C . ARG A 1 147 ? -11.028 -2.187 -12.214 1.00 92.56 147 ARG A C 1
ATOM 1248 O O . ARG A 1 147 ? -11.625 -3.264 -12.185 1.00 92.56 147 ARG A O 1
ATOM 1255 N N . GLU A 1 148 ? -11.427 -1.119 -11.534 1.00 87.88 148 GLU A N 1
ATOM 1256 C CA . GLU A 1 148 ? -12.621 -1.152 -10.693 1.00 87.88 148 GLU A CA 1
ATOM 1257 C C . GLU A 1 148 ? -13.884 -1.389 -11.532 1.00 87.88 148 GLU A C 1
ATOM 1259 O O . GLU A 1 148 ? -14.030 -0.871 -12.643 1.00 87.88 148 GLU A O 1
ATOM 1264 N N . ARG A 1 149 ? -14.817 -2.171 -10.982 1.00 87.75 149 ARG A N 1
ATOM 1265 C CA . ARG A 1 149 ? -16.141 -2.387 -11.562 1.00 87.75 149 ARG A CA 1
ATOM 1266 C C . ARG A 1 149 ? -17.219 -1.806 -10.658 1.00 87.75 149 ARG A C 1
ATOM 1268 O O . ARG A 1 149 ? -17.244 -2.071 -9.460 1.00 87.75 149 ARG A O 1
ATOM 1275 N N . SER A 1 150 ? -18.182 -1.121 -11.267 1.00 88.31 150 SER A N 1
ATOM 1276 C CA . SER A 1 150 ? -19.304 -0.475 -10.573 1.00 88.31 150 SER A CA 1
ATOM 1277 C C . SER A 1 150 ? -20.271 -1.434 -9.872 1.00 88.31 150 SER A C 1
ATOM 1279 O O . SER A 1 150 ? -21.094 -0.999 -9.071 1.00 88.31 150 SER A O 1
ATOM 1281 N N . ASP A 1 151 ? -20.206 -2.732 -10.169 1.00 92.94 151 ASP A N 1
ATOM 1282 C CA . ASP A 1 151 ? -21.076 -3.747 -9.582 1.00 92.94 151 ASP A CA 1
ATOM 1283 C C . ASP A 1 151 ? -20.485 -4.418 -8.327 1.00 92.94 151 ASP A C 1
ATOM 1285 O O . ASP A 1 151 ? -21.091 -5.357 -7.802 1.00 92.94 151 ASP A O 1
ATOM 1289 N N . LEU A 1 152 ? -19.311 -3.986 -7.857 1.00 95.56 152 LEU A N 1
ATOM 1290 C CA . LEU A 1 152 ? -18.669 -4.473 -6.632 1.00 95.56 152 LEU A CA 1
ATOM 1291 C C . LEU A 1 152 ? -19.164 -3.720 -5.395 1.00 95.56 152 LEU A C 1
ATOM 1293 O O . LEU A 1 152 ? -19.362 -2.505 -5.421 1.00 95.56 152 LEU A O 1
ATOM 1297 N N . LYS A 1 153 ? -19.295 -4.428 -4.272 1.00 97.50 153 LYS A N 1
ATOM 1298 C CA . LYS A 1 153 ? -19.539 -3.808 -2.967 1.00 97.50 153 LYS A CA 1
ATOM 1299 C C . LYS A 1 153 ? -18.203 -3.445 -2.315 1.00 97.50 153 LYS A C 1
ATOM 1301 O O . LYS A 1 153 ? -17.556 -4.302 -1.715 1.00 97.50 153 LYS A O 1
ATOM 1306 N N . ILE A 1 154 ? -17.803 -2.181 -2.424 1.00 96.56 154 ILE A N 1
ATOM 1307 C CA . ILE A 1 154 ? -16.497 -1.689 -1.956 1.00 96.56 154 ILE A CA 1
ATOM 1308 C C . ILE A 1 154 ? -16.656 -0.895 -0.653 1.00 96.56 154 ILE A C 1
ATOM 1310 O O . ILE A 1 154 ? -17.530 -0.031 -0.551 1.00 96.56 154 ILE A O 1
ATOM 1314 N N . LYS A 1 155 ? -15.814 -1.178 0.350 1.00 97.44 155 LYS A N 1
ATOM 1315 C CA . LYS A 1 155 ? -15.681 -0.365 1.571 1.00 97.44 155 LYS A CA 1
ATOM 1316 C C . LYS A 1 155 ? -14.337 0.349 1.560 1.00 97.44 155 LYS A C 1
ATOM 1318 O O . LYS A 1 155 ? -13.300 -0.298 1.478 1.00 97.44 155 LYS A O 1
ATOM 1323 N N . HIS A 1 156 ? -14.373 1.671 1.684 1.00 95.56 156 HIS A N 1
ATOM 1324 C CA . HIS A 1 156 ? -13.180 2.503 1.771 1.00 95.56 156 HIS A CA 1
ATOM 1325 C C . HIS A 1 156 ? -13.081 3.149 3.157 1.00 95.56 156 HIS A C 1
ATOM 1327 O O . HIS A 1 156 ? -14.064 3.712 3.651 1.00 95.56 156 HIS A O 1
ATOM 1333 N N . PHE A 1 157 ? -11.894 3.092 3.753 1.00 93.62 157 PHE A N 1
ATOM 1334 C CA . PHE A 1 157 ? -11.522 3.826 4.959 1.00 93.62 157 PHE A CA 1
ATOM 1335 C C . PHE A 1 157 ? -10.418 4.821 4.609 1.00 93.62 157 PHE A C 1
ATOM 1337 O O . PHE A 1 157 ? -9.370 4.435 4.103 1.00 93.62 157 PHE A O 1
ATOM 1344 N N . SER A 1 158 ? -10.637 6.110 4.868 1.00 86.81 158 SER A N 1
ATOM 1345 C CA . SER A 1 158 ? -9.637 7.148 4.581 1.00 86.81 158 SER A CA 1
ATOM 1346 C C . SER A 1 158 ? -8.612 7.325 5.701 1.00 86.81 158 SER A C 1
ATOM 1348 O O . SER A 1 158 ? -7.522 7.836 5.452 1.00 86.81 158 SER A O 1
ATOM 1350 N N . THR A 1 159 ? -8.950 6.936 6.931 1.00 86.19 159 THR A N 1
ATOM 1351 C CA . THR A 1 159 ? -8.134 7.157 8.130 1.00 86.19 159 THR A CA 1
ATOM 1352 C C . THR A 1 159 ? -8.309 6.013 9.131 1.00 86.19 159 THR A C 1
ATOM 1354 O O . THR A 1 159 ? -9.186 5.163 8.986 1.00 86.19 159 THR A O 1
ATOM 1357 N N . THR A 1 160 ? -7.453 5.976 10.153 1.00 87.56 160 THR A N 1
ATOM 1358 C CA . THR A 1 160 ? -7.534 5.039 11.285 1.00 87.56 160 THR A CA 1
ATOM 1359 C C . THR A 1 160 ? -8.498 5.567 12.352 1.00 87.56 160 THR A C 1
ATOM 1361 O O . THR A 1 160 ? -8.097 5.867 13.480 1.00 87.56 160 THR A O 1
ATOM 1364 N N . ASP A 1 161 ? -9.756 5.781 11.972 1.00 89.81 161 ASP A N 1
ATOM 1365 C CA . ASP A 1 161 ? -10.800 6.269 12.872 1.00 89.81 161 ASP A CA 1
ATOM 1366 C C . ASP A 1 161 ? -11.492 5.133 13.648 1.00 89.81 161 ASP A C 1
ATOM 1368 O O . ASP A 1 161 ? -11.105 3.963 13.591 1.00 89.81 161 ASP A O 1
ATOM 1372 N N . SER A 1 162 ? -12.523 5.487 14.419 1.00 91.38 162 SER A N 1
ATOM 1373 C CA . SER A 1 162 ? -13.293 4.522 15.203 1.00 91.38 162 SER A CA 1
ATOM 1374 C C . SER A 1 162 ? -13.998 3.471 14.350 1.00 91.38 162 SER A C 1
ATOM 1376 O O . SER A 1 162 ? -14.102 2.330 14.792 1.00 91.38 162 SER A O 1
ATOM 1378 N N . GLU A 1 163 ? -14.494 3.839 13.164 1.00 94.62 163 GLU A N 1
ATOM 1379 C CA . GLU A 1 163 ? -15.191 2.899 12.282 1.00 94.62 163 GLU A CA 1
ATOM 1380 C C . GLU A 1 163 ? -14.202 1.866 11.740 1.00 94.62 163 GLU A C 1
ATOM 1382 O O . GLU A 1 163 ? -14.487 0.666 11.748 1.00 94.62 163 GLU A O 1
ATOM 1387 N N . TRP A 1 164 ? -13.020 2.326 11.323 1.00 94.75 164 TRP A N 1
ATOM 1388 C CA . TRP A 1 164 ? -11.929 1.457 10.904 1.00 94.75 164 TRP A CA 1
ATOM 1389 C C . TRP A 1 164 ? -11.501 0.514 12.034 1.00 94.75 164 TRP A C 1
ATOM 1391 O O . TRP A 1 164 ? -11.427 -0.695 11.810 1.00 94.75 164 TRP A O 1
ATOM 1401 N N . LEU A 1 165 ? -11.296 1.030 13.255 1.00 94.31 165 LEU A N 1
ATOM 1402 C CA . LEU A 1 165 ? -10.903 0.217 14.413 1.00 94.31 165 LEU A CA 1
ATOM 1403 C C . LEU A 1 165 ? -11.929 -0.885 14.704 1.00 94.31 165 LEU A C 1
ATOM 1405 O O . LEU A 1 165 ? -11.556 -2.053 14.814 1.00 94.31 165 LEU A O 1
ATOM 1409 N N . ASP A 1 166 ? -13.215 -0.530 14.790 1.00 95.00 166 ASP A N 1
ATOM 1410 C CA . ASP A 1 166 ? -14.296 -1.489 15.053 1.00 95.00 166 ASP A CA 1
ATOM 1411 C C . ASP A 1 166 ? -14.352 -2.578 13.972 1.00 95.00 166 ASP A C 1
ATOM 1413 O O . ASP A 1 166 ? -14.553 -3.764 14.265 1.00 95.00 166 ASP A O 1
ATOM 1417 N N . PHE A 1 167 ? -14.147 -2.187 12.712 1.00 96.50 167 PHE A N 1
ATOM 1418 C CA . PHE A 1 167 ? -14.152 -3.107 11.585 1.00 96.50 167 PHE A CA 1
ATOM 1419 C C . PHE A 1 167 ? -13.001 -4.110 11.663 1.00 96.50 167 PHE A C 1
ATOM 1421 O O . PHE A 1 167 ? -13.240 -5.321 11.583 1.00 96.50 167 PHE A O 1
ATOM 1428 N N . ILE A 1 168 ? -11.765 -3.637 11.847 1.00 94.56 168 ILE A N 1
ATOM 1429 C CA . ILE A 1 168 ? -10.603 -4.530 11.869 1.00 94.56 168 ILE A CA 1
ATOM 1430 C C . ILE A 1 168 ? -10.560 -5.391 13.133 1.00 94.56 168 ILE A C 1
ATOM 1432 O O . ILE A 1 168 ? -10.181 -6.558 13.054 1.00 94.56 168 ILE A O 1
ATOM 1436 N N . ALA A 1 169 ? -11.019 -4.866 14.274 1.00 93.25 169 ALA A N 1
ATOM 1437 C CA . ALA A 1 169 ? -11.129 -5.607 15.527 1.00 93.25 169 ALA A CA 1
ATOM 1438 C C . ALA A 1 169 ? -12.080 -6.800 15.356 1.00 93.25 169 ALA A C 1
ATOM 1440 O O . ALA A 1 169 ? -11.738 -7.940 15.681 1.00 93.25 169 ALA A O 1
ATOM 1441 N N . LYS A 1 170 ? -13.246 -6.568 14.736 1.00 94.69 170 LYS A N 1
ATOM 1442 C CA . LYS A 1 170 ? -14.182 -7.639 14.377 1.00 94.69 170 LYS A CA 1
ATOM 1443 C C . LYS A 1 170 ? -13.543 -8.663 13.436 1.00 94.69 170 LYS A C 1
ATOM 1445 O O . LYS A 1 170 ? -13.721 -9.862 13.647 1.00 94.69 170 LYS A O 1
ATOM 1450 N N . CYS A 1 171 ? -12.834 -8.217 12.401 1.00 95.19 171 CYS A N 1
ATOM 1451 C CA . CYS A 1 171 ? -12.214 -9.111 11.421 1.00 95.19 171 CYS A CA 1
ATOM 1452 C C . CYS A 1 171 ? -11.121 -9.985 12.050 1.00 95.19 171 CYS A C 1
ATOM 1454 O O . CYS A 1 171 ? -11.106 -11.198 11.832 1.00 95.19 171 CYS A O 1
ATOM 1456 N N . ARG A 1 172 ? -10.252 -9.401 12.880 1.00 91.31 172 ARG A N 1
ATOM 1457 C CA . ARG A 1 172 ? -9.177 -10.098 13.610 1.00 91.31 172 ARG A CA 1
ATOM 1458 C C . ARG A 1 172 ? -9.699 -11.078 14.654 1.00 91.31 172 ARG A C 1
ATOM 1460 O O . ARG A 1 172 ? -9.111 -12.137 14.837 1.00 91.31 172 ARG A O 1
ATOM 1467 N N . ASN A 1 173 ? -10.871 -10.811 15.227 1.00 90.56 173 ASN A N 1
ATOM 1468 C CA . ASN A 1 173 ? -11.586 -11.760 16.082 1.00 90.56 173 ASN A CA 1
ATOM 1469 C C . ASN A 1 173 ? -12.355 -12.850 15.289 1.00 90.56 173 ASN A C 1
ATOM 1471 O O . ASN A 1 173 ? -13.327 -13.432 15.768 1.00 90.56 173 ASN A O 1
ATOM 1475 N N . GLY A 1 174 ? -11.962 -13.108 14.035 1.00 89.81 174 GLY A N 1
ATOM 1476 C CA . GLY A 1 174 ? -12.542 -14.138 13.166 1.00 89.81 174 GLY A CA 1
ATOM 1477 C C . GLY A 1 174 ? -13.861 -13.759 12.486 1.00 89.81 174 GLY A C 1
ATOM 1478 O O . GLY A 1 174 ? -14.472 -14.597 11.818 1.00 89.81 174 GLY A O 1
ATOM 1479 N N . GLY A 1 175 ? -14.318 -12.514 12.633 1.00 91.00 175 GLY A N 1
ATOM 1480 C CA . GLY A 1 175 ? -15.490 -12.011 11.931 1.00 91.00 175 GLY A CA 1
ATOM 1481 C C . GLY A 1 175 ? -15.286 -11.970 10.416 1.00 91.00 175 GLY A C 1
ATOM 1482 O O . GLY A 1 175 ? -14.177 -11.783 9.916 1.00 91.00 175 GLY A O 1
ATOM 1483 N N . ILE A 1 176 ? -16.386 -12.121 9.679 1.00 90.88 176 ILE A N 1
ATOM 1484 C CA . ILE A 1 176 ? -16.439 -11.929 8.226 1.00 90.88 176 ILE A CA 1
ATOM 1485 C C . ILE A 1 176 ? -17.344 -10.745 7.879 1.00 90.88 176 ILE A C 1
ATOM 1487 O O . ILE A 1 176 ? -18.203 -10.338 8.674 1.00 90.88 176 ILE A O 1
ATOM 1491 N N . HIS A 1 177 ? -17.162 -10.207 6.679 1.00 96.31 177 HIS A N 1
ATOM 1492 C CA . HIS A 1 177 ? -17.961 -9.125 6.119 1.00 96.31 177 HIS A CA 1
ATOM 1493 C C . HIS A 1 177 ? -18.463 -9.478 4.714 1.00 96.31 177 HIS A C 1
ATOM 1495 O O . HIS A 1 177 ? -18.098 -10.496 4.136 1.00 96.31 177 HIS A O 1
ATOM 1501 N N . GLU A 1 178 ? -19.311 -8.614 4.169 1.00 96.81 178 GLU A N 1
ATOM 1502 C CA . GLU A 1 178 ? -20.009 -8.807 2.890 1.00 96.81 178 GLU A CA 1
ATOM 1503 C C . GLU A 1 178 ? -19.415 -7.997 1.725 1.00 96.81 178 GLU A C 1
ATOM 1505 O O . GLU A 1 178 ? -19.921 -8.062 0.610 1.00 96.81 178 GLU A O 1
ATOM 1510 N N . TYR A 1 179 ? -18.375 -7.202 1.981 1.00 98.19 179 TYR A N 1
ATOM 1511 C CA . TYR A 1 179 ? -17.688 -6.424 0.951 1.00 98.19 179 TYR A CA 1
ATOM 1512 C C . TYR A 1 179 ? -16.843 -7.312 0.034 1.00 98.19 179 TYR A C 1
ATOM 1514 O O . TYR A 1 179 ? -16.137 -8.200 0.510 1.00 98.19 179 TYR A O 1
ATOM 1522 N N . ASP A 1 180 ? -16.894 -7.028 -1.268 1.00 98.19 180 ASP A N 1
ATOM 1523 C CA . ASP A 1 180 ? -16.046 -7.642 -2.293 1.00 98.19 180 ASP A CA 1
ATOM 1524 C C . ASP A 1 180 ? -14.602 -7.138 -2.191 1.00 98.19 180 ASP A C 1
ATOM 1526 O O . ASP A 1 180 ? -13.654 -7.908 -2.362 1.00 98.19 180 ASP A O 1
ATOM 1530 N N . ILE A 1 181 ? -14.452 -5.838 -1.915 1.00 98.06 181 ILE A N 1
ATOM 1531 C CA . ILE A 1 181 ? -13.173 -5.149 -1.750 1.00 98.06 181 ILE A CA 1
ATOM 1532 C C . ILE A 1 181 ? -13.226 -4.280 -0.495 1.00 98.06 181 ILE A C 1
ATOM 1534 O O . ILE A 1 181 ? -14.214 -3.578 -0.258 1.00 98.06 181 ILE A O 1
ATOM 1538 N N . VAL A 1 182 ? -12.145 -4.301 0.284 1.00 97.94 182 VAL A N 1
ATOM 1539 C CA . VAL A 1 182 ? -11.915 -3.343 1.372 1.00 97.94 182 VAL A CA 1
ATOM 1540 C C . VAL A 1 182 ? -10.571 -2.656 1.158 1.00 97.94 182 VAL A C 1
ATOM 1542 O O . VAL A 1 182 ? -9.555 -3.343 1.030 1.00 97.94 182 VAL A O 1
ATOM 1545 N N . GLU A 1 183 ? -10.578 -1.325 1.118 1.00 96.50 183 GLU A N 1
ATOM 1546 C CA . GLU A 1 183 ? -9.409 -0.454 0.934 1.00 96.50 183 GLU A CA 1
ATOM 1547 C C . GLU A 1 183 ? -9.272 0.498 2.128 1.00 96.50 183 GLU A C 1
ATOM 1549 O O . GLU A 1 183 ? -10.265 1.049 2.612 1.00 96.50 183 GLU A O 1
ATOM 1554 N N . GLY A 1 184 ? -8.052 0.687 2.627 1.00 94.44 184 GLY A N 1
ATOM 1555 C CA . GLY A 1 184 ? -7.784 1.632 3.705 1.00 94.44 184 GLY A CA 1
ATOM 1556 C C . GLY A 1 184 ? -6.423 1.450 4.375 1.00 94.44 184 GLY A C 1
ATOM 1557 O O . GLY A 1 184 ? -5.545 0.775 3.829 1.00 94.44 184 GLY A O 1
ATOM 1558 N N . PRO A 1 185 ? -6.224 2.040 5.567 1.00 91.94 185 PRO A N 1
ATOM 1559 C CA . PRO A 1 185 ? -4.979 1.913 6.314 1.00 91.94 185 PRO A CA 1
ATOM 1560 C C . PRO A 1 185 ? -4.657 0.467 6.703 1.00 91.94 185 PRO A C 1
ATOM 1562 O O . PRO A 1 185 ? -5.560 -0.343 6.943 1.00 91.94 185 PRO A O 1
ATOM 1565 N N . MET A 1 186 ? -3.363 0.157 6.802 1.00 90.69 186 MET A N 1
ATOM 1566 C CA . MET A 1 186 ? -2.854 -1.099 7.359 1.00 90.69 186 MET A CA 1
ATOM 1567 C C . MET A 1 186 ? -2.448 -0.917 8.819 1.00 90.69 186 MET A C 1
ATOM 1569 O O . MET A 1 186 ? -1.73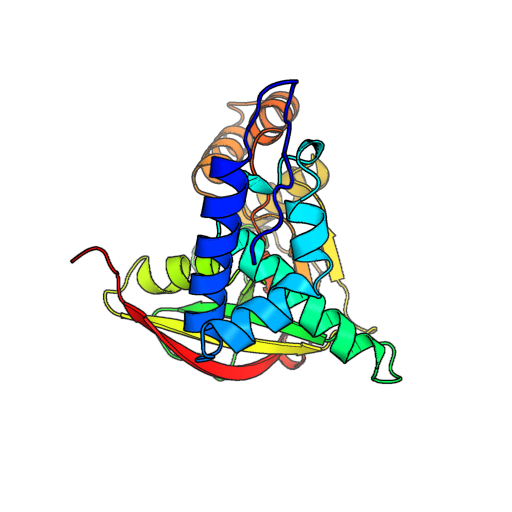6 0.031 9.156 1.00 90.69 186 MET A O 1
ATOM 1573 N N . ALA A 1 187 ? -2.835 -1.857 9.679 1.00 86.00 187 ALA A N 1
ATOM 1574 C CA . ALA A 1 187 ? -2.267 -1.941 11.014 1.00 86.00 187 ALA A CA 1
ATOM 1575 C C . ALA A 1 187 ? -0.807 -2.424 10.917 1.00 86.00 187 ALA A C 1
ATOM 1577 O O . ALA A 1 187 ? -0.545 -3.626 10.880 1.00 86.00 187 ALA A O 1
ATOM 1578 N N . ASP A 1 188 ? 0.140 -1.483 10.826 1.00 83.06 188 ASP A N 1
ATOM 1579 C CA . ASP A 1 188 ? 1.576 -1.770 10.944 1.00 83.06 188 ASP A CA 1
ATOM 1580 C C . ASP A 1 188 ? 1.933 -2.321 12.333 1.00 83.06 188 ASP A C 1
ATOM 1582 O O . ASP A 1 188 ? 1.075 -2.385 13.204 1.00 83.06 188 ASP A O 1
ATOM 1586 N N . ASP A 1 189 ? 3.186 -2.705 12.581 1.00 80.31 189 ASP A N 1
ATOM 1587 C CA . ASP A 1 189 ? 3.564 -3.350 13.848 1.00 80.31 189 ASP A CA 1
ATOM 1588 C C . ASP A 1 189 ? 3.219 -2.501 15.091 1.00 80.31 189 ASP A C 1
ATOM 1590 O O . ASP A 1 189 ? 2.906 -3.045 16.149 1.00 80.31 189 ASP A O 1
ATOM 1594 N N . THR A 1 190 ? 3.222 -1.165 14.983 1.00 82.38 190 THR A N 1
ATOM 1595 C CA . THR A 1 190 ? 2.839 -0.294 16.105 1.00 82.38 190 THR A CA 1
ATOM 1596 C C . THR A 1 190 ? 1.324 -0.226 16.266 1.00 82.38 190 THR A C 1
ATOM 1598 O O . THR A 1 190 ? 0.818 -0.407 17.373 1.00 82.38 190 THR A O 1
ATOM 1601 N N . ILE A 1 191 ? 0.595 0.028 15.178 1.00 85.94 191 ILE A N 1
ATOM 1602 C CA . ILE A 1 191 ? -0.871 0.078 15.191 1.00 85.94 191 ILE A CA 1
ATOM 1603 C C . ILE A 1 191 ? -1.449 -1.287 15.578 1.00 85.94 191 ILE A C 1
ATOM 1605 O O . ILE A 1 191 ? -2.411 -1.338 16.335 1.00 85.94 191 ILE A O 1
ATOM 1609 N N . TYR A 1 192 ? -0.829 -2.380 15.131 1.00 86.06 192 TYR A N 1
ATOM 1610 C CA . TYR A 1 192 ? -1.134 -3.752 15.522 1.00 86.06 192 TYR A CA 1
ATOM 1611 C C . TYR A 1 192 ? -1.156 -3.877 17.043 1.00 86.06 192 TYR A C 1
ATOM 1613 O O . TYR A 1 192 ? -2.158 -4.321 17.589 1.00 86.06 192 TYR A O 1
ATOM 1621 N N . ASN A 1 193 ? -0.102 -3.425 17.731 1.00 87.38 193 ASN A N 1
ATOM 1622 C CA . ASN A 1 193 ? -0.036 -3.514 19.191 1.00 87.38 193 ASN A CA 1
ATOM 1623 C C . ASN A 1 193 ? -1.179 -2.746 19.866 1.00 87.38 193 ASN A C 1
ATOM 1625 O O . ASN A 1 193 ? -1.786 -3.258 20.799 1.00 87.38 193 ASN A O 1
ATOM 1629 N N . TYR A 1 194 ? -1.528 -1.558 19.363 1.00 89.25 194 TYR A N 1
ATOM 1630 C CA . TYR A 1 194 ? -2.658 -0.793 19.900 1.00 89.25 194 TYR A CA 1
ATOM 1631 C C . TYR A 1 194 ? -4.006 -1.473 19.633 1.00 89.25 194 TYR A C 1
ATOM 1633 O O . TYR A 1 194 ? -4.901 -1.404 20.470 1.00 89.25 194 TYR A O 1
ATOM 1641 N N . VAL A 1 195 ? -4.165 -2.142 18.488 1.00 88.31 195 VAL A N 1
ATOM 1642 C CA . VAL A 1 195 ? -5.369 -2.927 18.178 1.00 88.31 195 VAL A CA 1
ATOM 1643 C C . VAL A 1 195 ? -5.484 -4.132 19.110 1.00 88.31 195 VAL A C 1
ATOM 1645 O O . VAL A 1 195 ? -6.572 -4.379 19.622 1.00 88.31 195 VAL A O 1
ATOM 1648 N N . GLU A 1 196 ? -4.392 -4.853 19.371 1.00 90.06 196 GLU A N 1
ATOM 1649 C CA . GLU A 1 196 ? -4.400 -5.969 20.326 1.00 90.06 196 GLU A CA 1
ATOM 1650 C C . GLU A 1 196 ? -4.685 -5.484 21.751 1.00 90.06 196 GLU A C 1
ATOM 1652 O O . GLU A 1 196 ? -5.507 -6.073 22.444 1.00 90.06 196 GLU A O 1
ATOM 1657 N N . ASP A 1 197 ? -4.084 -4.370 22.178 1.00 92.00 197 ASP A N 1
ATOM 1658 C CA . ASP A 1 197 ? -4.365 -3.789 23.492 1.00 92.00 197 ASP A CA 1
ATOM 1659 C C . ASP A 1 197 ? -5.824 -3.319 23.620 1.00 92.00 197 ASP A C 1
ATOM 1661 O O . ASP A 1 197 ? -6.400 -3.397 24.704 1.00 92.00 197 ASP A O 1
ATOM 1665 N N . TYR A 1 198 ? -6.442 -2.862 22.527 1.00 91.81 198 TYR A N 1
ATOM 1666 C CA . TYR A 1 198 ? -7.872 -2.553 22.487 1.00 91.81 198 TYR A CA 1
ATOM 1667 C C . TYR A 1 198 ? -8.735 -3.822 22.575 1.00 91.81 198 TYR A C 1
ATOM 1669 O O . TYR A 1 198 ? -9.704 -3.848 23.330 1.00 91.81 198 TYR A O 1
ATOM 1677 N N . LEU A 1 199 ? -8.377 -4.882 21.842 1.00 89.00 199 LEU A N 1
ATOM 1678 C CA . LEU A 1 199 ? -9.065 -6.181 21.882 1.00 89.00 199 LEU A CA 1
ATOM 1679 C C . LEU A 1 199 ? -8.963 -6.867 23.254 1.00 89.00 199 LEU A C 1
ATOM 1681 O O . LEU A 1 199 ? -9.893 -7.565 23.651 1.00 89.00 199 LEU A O 1
ATOM 1685 N N . ASP A 1 200 ? -7.862 -6.643 23.972 1.00 92.75 200 ASP A N 1
ATOM 1686 C CA . ASP A 1 200 ? -7.613 -7.134 25.332 1.00 92.75 200 ASP A CA 1
ATOM 1687 C C . ASP A 1 200 ? -8.218 -6.229 26.432 1.00 92.75 200 ASP A C 1
ATOM 1689 O O . ASP A 1 200 ? -7.921 -6.423 27.614 1.00 92.75 200 ASP A O 1
ATOM 1693 N N . ASP A 1 201 ? -9.018 -5.216 26.071 1.00 92.81 201 ASP A N 1
ATOM 1694 C CA . ASP A 1 201 ? -9.599 -4.213 26.981 1.00 92.81 201 ASP A CA 1
ATOM 1695 C C . ASP A 1 201 ? -8.555 -3.429 27.823 1.00 92.81 201 ASP A C 1
ATOM 1697 O O . ASP A 1 201 ? -8.874 -2.876 28.881 1.00 92.81 201 ASP A O 1
ATOM 1701 N N . LYS A 1 202 ? -7.289 -3.351 27.381 1.00 94.75 202 LYS A N 1
ATOM 1702 C CA . LYS A 1 202 ? -6.209 -2.621 28.080 1.00 94.75 202 LYS A CA 1
ATOM 1703 C C . LYS A 1 202 ? -6.212 -1.123 27.790 1.00 94.75 202 LYS A C 1
ATOM 1705 O O . LYS A 1 202 ? -5.772 -0.346 28.637 1.00 94.75 202 LYS A O 1
ATOM 1710 N N . ILE A 1 203 ? -6.665 -0.724 26.603 1.00 93.25 203 ILE A N 1
ATOM 1711 C CA . ILE A 1 203 ? -6.828 0.680 26.215 1.00 93.25 203 ILE A CA 1
ATOM 1712 C C . ILE A 1 203 ? -8.253 0.935 25.741 1.00 93.25 203 ILE A C 1
ATOM 1714 O O . ILE A 1 203 ? -8.908 0.060 25.173 1.00 93.25 203 ILE A O 1
ATOM 1718 N N . THR A 1 204 ? -8.741 2.155 25.946 1.00 93.81 204 THR A N 1
ATOM 1719 C CA . THR A 1 204 ? -10.041 2.552 25.405 1.00 93.81 204 THR A CA 1
ATOM 1720 C C . THR A 1 204 ? -9.934 2.911 23.923 1.00 93.81 204 THR A C 1
ATOM 1722 O O . THR A 1 204 ? -8.856 3.164 23.381 1.00 93.81 204 THR A O 1
ATOM 1725 N N . LYS A 1 205 ? -11.087 3.004 23.254 1.00 92.88 205 LYS A N 1
ATOM 1726 C CA . LYS A 1 205 ? -11.174 3.530 21.886 1.00 92.88 205 LYS A CA 1
ATOM 1727 C C . LYS A 1 205 ? -10.608 4.954 21.779 1.00 92.88 205 LYS A C 1
ATOM 1729 O O . LYS A 1 205 ? -9.933 5.262 20.802 1.00 92.88 205 LYS A O 1
ATOM 1734 N N . ASP A 1 206 ? -10.843 5.800 22.781 1.00 93.44 206 ASP A N 1
ATOM 1735 C CA . ASP A 1 206 ? -10.325 7.172 22.797 1.00 93.44 206 ASP A CA 1
ATOM 1736 C C . ASP A 1 206 ? -8.797 7.203 22.942 1.00 93.44 206 ASP A C 1
ATOM 1738 O O . ASP A 1 206 ? -8.135 8.006 22.278 1.00 93.44 206 ASP A O 1
ATOM 1742 N N . ASP A 1 207 ? -8.226 6.300 23.746 1.00 91.62 207 ASP A N 1
ATOM 1743 C CA . ASP A 1 207 ? -6.773 6.144 23.868 1.00 91.62 207 ASP A CA 1
ATOM 1744 C C . ASP A 1 207 ? -6.155 5.710 22.532 1.00 91.62 207 ASP A C 1
ATOM 1746 O O . ASP A 1 207 ? -5.176 6.312 22.082 1.00 91.62 207 ASP A O 1
ATOM 1750 N N . PHE A 1 208 ? -6.763 4.729 21.848 1.00 91.38 208 PHE A N 1
ATOM 1751 C CA . PHE A 1 208 ? -6.325 4.297 20.516 1.00 91.38 208 PHE A CA 1
ATOM 1752 C C . PHE A 1 208 ? -6.268 5.475 19.535 1.00 91.38 208 PHE A C 1
ATOM 1754 O O . PHE A 1 208 ? -5.253 5.678 18.868 1.00 91.38 208 PHE A O 1
ATOM 1761 N N . LEU A 1 209 ? -7.331 6.282 19.461 1.00 89.81 209 LEU A N 1
ATOM 1762 C CA . LEU A 1 209 ? -7.394 7.414 18.531 1.00 89.81 209 LEU A CA 1
ATOM 1763 C C . LEU A 1 209 ? -6.295 8.446 18.803 1.00 89.81 209 LEU A C 1
ATOM 1765 O O . LEU A 1 209 ? -5.726 9.002 17.861 1.00 89.81 209 LEU A O 1
ATOM 1769 N N . GLN A 1 210 ? -5.970 8.702 20.072 1.00 88.25 210 GLN A N 1
ATOM 1770 C CA . GLN A 1 210 ? -4.883 9.614 20.436 1.00 88.25 210 GLN A CA 1
ATOM 1771 C C . GLN A 1 210 ? -3.513 9.066 20.025 1.00 88.25 210 GLN A C 1
ATOM 1773 O O . GLN A 1 210 ? -2.686 9.822 19.509 1.00 88.25 210 GLN A O 1
ATOM 1778 N N . LEU A 1 211 ? -3.289 7.762 20.207 1.00 85.75 211 LEU A N 1
ATOM 1779 C CA . LEU A 1 211 ? -2.045 7.086 19.833 1.00 85.75 211 LEU A CA 1
ATOM 1780 C C . LEU A 1 211 ? -1.866 6.997 18.307 1.00 85.75 211 LEU A C 1
ATOM 1782 O O . LEU A 1 211 ? -0.765 7.215 17.797 1.00 85.75 211 LEU A O 1
ATOM 1786 N N . ALA A 1 212 ? -2.945 6.727 17.569 1.00 84.75 212 ALA A N 1
ATOM 1787 C CA . ALA A 1 212 ? -2.924 6.563 16.115 1.00 84.75 212 ALA A CA 1
ATOM 1788 C C . ALA A 1 212 ? -2.807 7.895 15.349 1.00 84.75 212 ALA A C 1
ATOM 1790 O O . ALA A 1 212 ? -2.290 7.916 14.233 1.00 84.75 212 ALA A O 1
ATOM 1791 N N . LYS A 1 213 ? -3.223 9.022 15.948 1.00 77.81 213 LYS A N 1
ATOM 1792 C CA . LYS A 1 213 ? -3.294 10.347 15.298 1.00 77.81 213 LYS A CA 1
ATOM 1793 C C . LYS A 1 213 ? -1.989 10.827 14.647 1.00 77.81 213 LYS A C 1
ATOM 1795 O O . LYS A 1 213 ? -2.036 11.640 13.728 1.00 77.81 213 LYS A O 1
ATOM 1800 N N . PHE A 1 214 ? -0.837 10.371 15.133 1.00 67.75 214 PHE A N 1
ATOM 1801 C CA . PHE A 1 214 ? 0.481 10.821 14.671 1.00 67.75 214 PHE A CA 1
ATOM 1802 C C . PHE A 1 214 ? 1.174 9.839 13.719 1.00 67.75 214 PHE A C 1
ATOM 1804 O O . PHE A 1 214 ? 2.355 10.014 13.422 1.00 67.75 214 PHE A O 1
ATOM 1811 N N . LYS A 1 215 ? 0.488 8.782 13.274 1.00 70.00 215 LYS A N 1
ATOM 1812 C CA . LYS A 1 215 ? 1.076 7.769 12.395 1.00 70.00 215 LYS A CA 1
ATOM 1813 C C . LYS A 1 215 ? 0.805 8.091 10.929 1.00 70.00 215 LYS A C 1
ATOM 1815 O O . LYS A 1 215 ? -0.291 8.505 10.559 1.00 70.00 215 LYS A O 1
ATOM 1820 N N . HIS A 1 216 ? 1.837 7.916 10.106 1.00 62.25 216 HIS A N 1
ATOM 1821 C CA . HIS A 1 216 ? 1.739 8.106 8.663 1.00 62.25 216 HIS A CA 1
ATOM 1822 C C . HIS A 1 216 ? 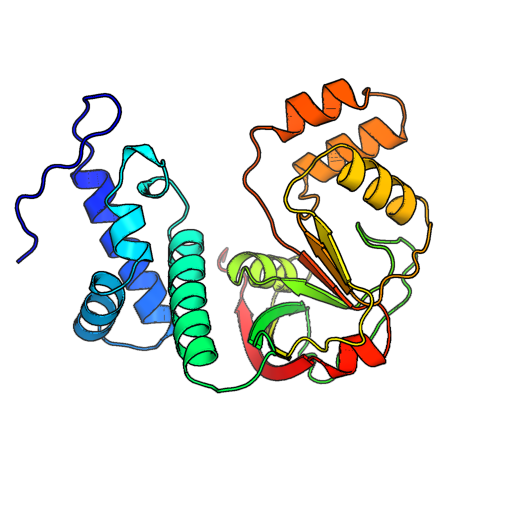0.851 7.009 8.062 1.00 62.25 216 HIS A C 1
ATOM 1824 O O . HIS A 1 216 ? 0.885 5.870 8.533 1.00 62.25 216 HIS A O 1
ATOM 1830 N N . PRO A 1 217 ? 0.059 7.323 7.026 1.00 64.75 217 PRO A N 1
ATOM 1831 C CA . PRO A 1 217 ? -0.837 6.348 6.434 1.00 64.75 217 PRO A CA 1
ATOM 1832 C C . PRO A 1 217 ? -0.007 5.238 5.795 1.00 64.75 217 PRO A C 1
ATOM 1834 O O . PRO A 1 217 ? 0.829 5.496 4.940 1.00 64.75 217 PRO A O 1
ATOM 1837 N N . THR A 1 218 ? -0.229 3.998 6.193 1.00 81.25 218 THR A N 1
ATOM 1838 C CA . THR A 1 218 ? 0.043 2.825 5.360 1.00 81.25 218 THR A CA 1
ATOM 1839 C C . THR A 1 218 ? -1.175 2.590 4.470 1.00 81.25 218 THR A C 1
ATOM 1841 O O . THR A 1 218 ? -2.217 3.223 4.644 1.00 81.25 218 THR A O 1
ATOM 1844 N N . HIS A 1 219 ? -1.065 1.712 3.482 1.00 92.06 219 HIS A N 1
ATOM 1845 C CA . HIS A 1 219 ? -2.183 1.441 2.580 1.00 92.06 219 HIS A CA 1
ATOM 1846 C C . HIS A 1 219 ? -2.329 -0.056 2.356 1.00 92.06 219 HIS A C 1
ATOM 1848 O O . HIS A 1 219 ? -1.339 -0.752 2.151 1.00 92.06 219 HIS A O 1
ATOM 1854 N N . GLN A 1 220 ? -3.555 -0.554 2.322 1.00 95.50 220 GLN A N 1
ATOM 1855 C CA . GLN A 1 220 ? -3.860 -1.892 1.847 1.00 95.50 220 GLN A CA 1
ATOM 1856 C C . GLN A 1 220 ? -5.212 -1.911 1.142 1.00 95.50 220 GLN A C 1
ATOM 1858 O O . GLN A 1 220 ? -6.151 -1.213 1.519 1.00 95.50 220 GLN A O 1
ATOM 1863 N N . ILE A 1 221 ? -5.305 -2.780 0.147 1.00 97.25 221 ILE A N 1
ATOM 1864 C CA . ILE A 1 221 ? -6.542 -3.136 -0.534 1.00 97.25 221 ILE A CA 1
ATOM 1865 C C . ILE A 1 221 ? -6.644 -4.654 -0.556 1.00 97.25 221 ILE A C 1
ATOM 1867 O O . ILE A 1 221 ? -5.660 -5.355 -0.796 1.00 97.25 221 ILE A O 1
ATOM 1871 N N . SER A 1 222 ? -7.826 -5.174 -0.255 1.00 97.56 222 SER A N 1
ATOM 1872 C CA . SER A 1 222 ? -8.056 -6.605 -0.095 1.00 97.56 222 SER A CA 1
ATOM 1873 C C . SER A 1 222 ? -9.254 -7.070 -0.906 1.00 97.56 222 SER A C 1
ATOM 1875 O O . SER A 1 222 ? -10.290 -6.411 -0.915 1.00 97.56 222 SER A O 1
ATOM 1877 N N . PHE A 1 223 ? -9.096 -8.208 -1.578 1.00 98.06 223 PHE A N 1
ATOM 1878 C CA . PHE A 1 223 ? -10.081 -8.799 -2.481 1.00 98.06 223 PHE A CA 1
ATOM 1879 C C . PHE A 1 223 ? -10.653 -10.075 -1.858 1.00 98.06 223 PHE A C 1
ATOM 1881 O O . PHE A 1 223 ? -9.897 -10.987 -1.513 1.00 98.06 223 PHE A O 1
ATOM 1888 N N . HIS A 1 224 ? -11.981 -10.141 -1.734 1.00 97.56 224 HIS A N 1
ATOM 1889 C CA . HIS A 1 224 ? -12.692 -11.136 -0.910 1.00 97.56 224 HIS A CA 1
ATOM 1890 C C . HIS A 1 224 ? -13.625 -12.058 -1.688 1.00 97.56 224 HIS A C 1
ATOM 1892 O O . HIS A 1 224 ? -14.168 -13.013 -1.133 1.00 97.56 224 HIS A O 1
ATOM 1898 N N . THR A 1 225 ? -13.798 -11.815 -2.987 1.00 97.44 225 THR A N 1
ATOM 1899 C CA . THR A 1 225 ? -14.610 -12.660 -3.867 1.00 97.44 225 THR A CA 1
ATOM 1900 C C . THR A 1 225 ? -13.901 -12.924 -5.191 1.00 97.44 225 THR A C 1
ATOM 1902 O O . THR A 1 225 ? -13.041 -12.160 -5.620 1.00 97.44 225 THR A O 1
ATOM 1905 N N . ILE A 1 226 ? -14.297 -13.994 -5.889 1.00 96.38 226 ILE A N 1
ATOM 1906 C CA . ILE A 1 226 ? -13.795 -14.304 -7.243 1.00 96.38 226 ILE A CA 1
ATOM 1907 C C . ILE A 1 226 ? -14.058 -13.130 -8.196 1.00 96.38 226 ILE A C 1
ATOM 1909 O O . ILE A 1 226 ? -13.227 -12.792 -9.034 1.00 96.38 226 ILE A O 1
ATOM 1913 N N . LYS A 1 227 ? -15.209 -12.472 -8.032 1.00 95.56 227 LYS A N 1
ATOM 1914 C CA . LYS A 1 227 ? -15.581 -11.284 -8.796 1.00 95.56 227 LYS A CA 1
ATOM 1915 C C . LYS A 1 227 ? -14.591 -10.138 -8.563 1.00 95.56 227 LYS A C 1
ATOM 1917 O O . LYS A 1 227 ? -14.151 -9.524 -9.531 1.00 95.56 227 LYS A O 1
ATOM 1922 N N . ALA A 1 228 ? -14.201 -9.894 -7.313 1.00 97.31 228 ALA A N 1
ATOM 1923 C CA . ALA A 1 228 ? -13.179 -8.911 -6.974 1.00 97.31 228 ALA A CA 1
ATOM 1924 C C . ALA A 1 228 ? -11.814 -9.275 -7.584 1.00 97.31 228 ALA A C 1
ATOM 1926 O O . ALA A 1 228 ? -11.201 -8.437 -8.238 1.00 97.31 228 ALA A O 1
ATOM 1927 N N . LEU A 1 229 ? -11.374 -10.533 -7.451 1.00 97.62 229 LEU A N 1
ATOM 1928 C CA . LEU A 1 229 ? -10.104 -11.005 -8.025 1.00 97.62 229 LEU A CA 1
ATOM 1929 C C . LEU A 1 229 ? -10.060 -10.861 -9.551 1.00 97.62 229 LEU A C 1
ATOM 1931 O O . LEU A 1 229 ? -9.018 -10.520 -10.093 1.00 97.62 229 LEU A O 1
ATOM 1935 N N . SER A 1 230 ? -11.193 -11.043 -10.242 1.00 96.19 230 SER A N 1
ATOM 1936 C CA . SER A 1 230 ? -11.275 -10.873 -11.703 1.00 96.19 230 SER A CA 1
ATOM 1937 C C . SER A 1 230 ? -10.990 -9.447 -12.197 1.00 96.19 230 SER A C 1
ATOM 1939 O O . SER A 1 230 ? -10.886 -9.227 -13.401 1.00 96.19 230 SER A O 1
ATOM 1941 N N . CYS A 1 231 ? -10.883 -8.479 -11.283 1.00 95.69 231 CYS A N 1
ATOM 1942 C CA . CYS A 1 231 ? -10.510 -7.099 -11.586 1.00 95.69 231 CYS A CA 1
ATOM 1943 C C . CYS A 1 231 ? -8.993 -6.873 -11.605 1.00 95.69 231 CYS A C 1
ATOM 1945 O O . CYS A 1 231 ? -8.566 -5.763 -11.920 1.00 95.69 231 CYS A O 1
ATOM 1947 N N . LEU A 1 232 ? -8.200 -7.884 -11.234 1.00 97.00 232 LEU A N 1
ATOM 1948 C CA . LEU A 1 232 ? -6.742 -7.861 -11.254 1.00 97.00 232 LEU A CA 1
ATOM 1949 C C . LEU A 1 232 ? -6.222 -8.552 -12.514 1.00 97.00 232 LEU A C 1
ATOM 1951 O O . LEU A 1 232 ? -6.481 -9.733 -12.740 1.00 97.00 232 LEU A O 1
ATOM 1955 N N . GLU A 1 233 ? -5.434 -7.830 -13.299 1.00 96.62 233 GLU A N 1
ATOM 1956 C CA . GLU A 1 233 ? -4.685 -8.364 -14.432 1.00 96.62 233 GLU A CA 1
ATOM 1957 C C . GLU A 1 233 ? -3.200 -8.387 -14.067 1.00 96.62 233 GLU A C 1
ATOM 1959 O O . GLU A 1 233 ? -2.606 -7.345 -13.789 1.00 96.62 233 GLU A O 1
ATOM 1964 N N . PHE A 1 234 ? -2.596 -9.575 -14.013 1.00 97.56 234 PHE A N 1
ATOM 1965 C CA . PHE A 1 234 ? -1.171 -9.705 -13.714 1.00 97.56 234 PHE A CA 1
ATOM 1966 C C . PHE A 1 234 ? -0.330 -9.127 -14.855 1.00 97.56 234 PHE A C 1
ATOM 1968 O O . PHE A 1 234 ? -0.480 -9.525 -16.009 1.00 97.56 234 PHE A O 1
ATOM 1975 N N . ILE A 1 235 ? 0.585 -8.218 -14.522 1.00 96.56 235 ILE A N 1
ATOM 1976 C CA . ILE A 1 235 ? 1.490 -7.591 -15.489 1.00 96.56 235 ILE A CA 1
ATOM 1977 C C . ILE A 1 235 ? 2.828 -8.331 -15.501 1.00 96.56 235 ILE A C 1
ATOM 1979 O O . ILE A 1 235 ? 3.295 -8.774 -16.549 1.00 96.56 235 ILE A O 1
ATOM 1983 N N . LYS A 1 236 ? 3.480 -8.406 -14.336 1.00 96.75 236 LYS A N 1
ATOM 1984 C CA . LYS A 1 236 ? 4.809 -9.003 -14.156 1.00 96.75 236 LYS A CA 1
ATOM 1985 C C . LYS A 1 236 ? 5.114 -9.226 -12.677 1.00 96.75 236 LYS A C 1
ATOM 1987 O O . LYS A 1 236 ? 4.429 -8.695 -11.803 1.00 96.75 236 LYS A O 1
ATOM 1992 N N . ALA A 1 237 ? 6.194 -9.954 -12.421 1.00 97.06 237 ALA A N 1
ATOM 1993 C CA . ALA A 1 237 ? 6.832 -10.020 -11.118 1.00 97.06 237 ALA A CA 1
ATOM 1994 C C . ALA A 1 237 ? 8.270 -9.508 -11.217 1.00 97.06 237 ALA A C 1
ATOM 1996 O O . ALA A 1 237 ? 8.927 -9.677 -12.246 1.00 97.06 237 ALA A O 1
ATOM 1997 N N . GLU A 1 238 ? 8.734 -8.878 -10.150 1.00 95.69 238 GLU A N 1
ATOM 1998 C CA . GLU A 1 238 ? 10.109 -8.418 -9.995 1.00 95.69 238 GLU A CA 1
ATOM 1999 C C . GLU A 1 238 ? 10.708 -9.097 -8.767 1.00 95.69 238 GLU A C 1
ATOM 2001 O O . GLU A 1 238 ? 10.047 -9.202 -7.734 1.00 95.69 238 GLU A O 1
ATOM 2006 N N . GLU A 1 239 ? 11.930 -9.597 -8.902 1.00 95.38 239 GLU A N 1
ATOM 2007 C CA . GLU A 1 239 ? 12.674 -10.186 -7.793 1.00 95.38 239 GLU A CA 1
ATOM 2008 C C . GLU A 1 239 ? 13.129 -9.080 -6.836 1.00 95.38 239 GLU A C 1
ATOM 2010 O O . GLU A 1 239 ? 13.544 -8.002 -7.270 1.00 95.38 239 GLU A O 1
ATOM 2015 N N . VAL A 1 240 ? 13.002 -9.336 -5.539 1.00 92.88 240 VAL A N 1
ATOM 2016 C CA . VAL A 1 240 ? 13.392 -8.431 -4.460 1.00 92.88 240 VAL A CA 1
ATOM 2017 C C . VAL A 1 240 ? 14.337 -9.197 -3.552 1.00 92.88 240 VAL A C 1
ATOM 2019 O O . VAL A 1 240 ? 13.987 -10.262 -3.042 1.00 92.88 240 VAL A O 1
ATOM 2022 N N . HIS A 1 241 ? 15.522 -8.640 -3.348 1.00 87.06 241 HIS A N 1
ATOM 2023 C CA . HIS A 1 241 ? 16.506 -9.167 -2.415 1.00 87.06 241 HIS A CA 1
ATOM 2024 C C . HIS A 1 241 ? 16.458 -8.366 -1.121 1.00 87.06 241 HIS A C 1
ATOM 2026 O O . HIS A 1 241 ? 16.144 -7.173 -1.139 1.00 87.06 241 HIS A O 1
ATOM 2032 N N . ASP A 1 242 ? 16.762 -9.025 -0.010 1.00 77.19 242 ASP A N 1
ATOM 2033 C CA . ASP A 1 242 ? 17.063 -8.315 1.225 1.00 77.19 242 ASP A CA 1
ATOM 2034 C C . ASP A 1 242 ? 18.393 -7.566 1.033 1.00 77.19 242 ASP A C 1
ATOM 2036 O O . ASP A 1 242 ? 19.419 -8.182 0.753 1.00 77.19 242 ASP A O 1
ATOM 2040 N N . GLU A 1 243 ? 18.369 -6.232 1.075 1.00 64.50 243 GLU A N 1
ATOM 2041 C CA . GLU A 1 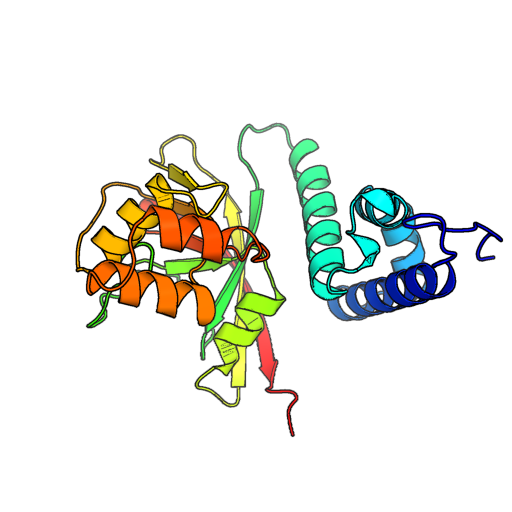243 ? 19.553 -5.384 0.833 1.00 64.50 243 GLU A CA 1
ATOM 2042 C C . GLU A 1 243 ? 20.462 -5.271 2.078 1.00 64.50 243 GLU A C 1
ATOM 2044 O O . GLU A 1 243 ? 21.412 -4.488 2.075 1.00 64.50 243 GLU A O 1
ATOM 2049 N N . ASP A 1 244 ? 20.188 -6.054 3.128 1.00 53.09 244 ASP A N 1
ATOM 2050 C CA . ASP A 1 244 ? 20.912 -6.058 4.406 1.00 53.09 244 ASP A CA 1
ATOM 2051 C C . ASP A 1 244 ? 22.096 -7.069 4.481 1.00 53.09 244 ASP A C 1
ATOM 2053 O O . ASP A 1 244 ? 22.560 -7.381 5.583 1.00 53.09 244 ASP A O 1
ATOM 2057 N N . GLU A 1 245 ? 22.653 -7.530 3.345 1.00 38.59 245 GLU A N 1
ATOM 2058 C CA . GLU A 1 245 ? 23.955 -8.252 3.275 1.00 38.59 245 GLU A CA 1
ATOM 2059 C C . GLU A 1 245 ? 25.069 -7.504 2.515 1.00 38.59 245 GLU A C 1
ATOM 2061 O O . GLU A 1 245 ? 24.889 -7.149 1.326 1.00 38.59 245 GLU A O 1
#

InterPro domains:
  IPR025051 Protein of unknown function DUF3990 [PF13151] (92-234)

Organism: Anaerostipes hadrus (NCBI:txid649756)

pLDDT: mean 89.06, std 11.52, range [38.59, 98.19]

Radius of gyration: 19.71 Å; chains: 1; bounding box: 45×51×50 Å

Secondary structure (DSSP, 8-state):
-------EETTEE-HHHHHHHHHHHHHHHHHHHT--HHHHHHHHHTSHHHHHHH-GGGSGGGS-HHHHHHHHHHHHHHHHHHTS-SS--EEEEEEEESS--SS------SS-BTTBS-EEEBS-HHHHHHHHHTT-SEEEEEEEEEE--TTS-EEE--SS-HHHHHHHHHHHTT-----SEEEE----HHHHHHHHHHHTTSS-HHHHHHHHTTSPPP-EEEE-SHHHHTTEEEEEEEEEE-S--

Sequence (245 aa):
MMSDKKYLFNGKDISINVYVQIRTVVNVIMERTQKTFMEAVEIFYDSETYKQLQHTENGFWAESPDYIADEFFRERMNDRCRNKEGNNMEKILYHGSSMIVSEPEIRKARYTKDFSWGFYCTERRKQAETWSIRHSEIGYLNIYEFRERSDLKIKHFSTTDSEWLDFIAKCRNGGIHEYDIVEGPMADDTIYNYVEDYLDDKITKDDFLQLAKFKHPTHQISFHTIKALSCLEFIKAEEVHDEDE